Protein AF-A0A955KN12-F1 (afdb_monomer_lite)

Secondary structure (DSSP, 8-state):
--------------PPP---------PPPP--HHHHHHHHHHHHHHHHHHHHHHHHHHHHHHHHHHHHHHHHHHHHHHHHHHHHHHHHHHHHTHHHHHHHHHHHHHHHHHHHHHHHHHHHHHHHHHHHHHHHHHHHTT-GGGHHHHHHHHHHHHHHHHHHHHHHHHHHHHHHHHHHHHHHHHHHHHHHHHHHHHHHHHHHHHHHHHHHHHHHHHHHHHHHHHHHHHHHHHHHHHHHHHHHHHHHHHHHHHHHHHHHHHHHHHHHHHHHHHHHHTS------HHHHHHHHHHHHTTT-HHHHHHHHHHHHHHHHHTTT--SSHHHHHHHHHHHHHHHT---S-HHHHHHHHHHHH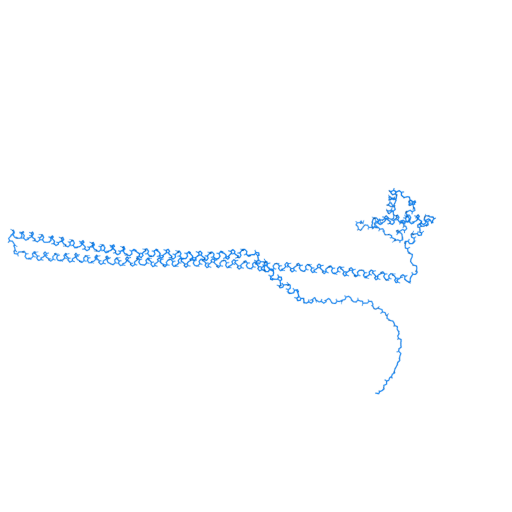HTTSS-----TT--

Sequence (368 aa):
MAQLQGMGGGGGGSRPNPYVDPQIPVLPPAFDPNAFLAQVLSEQEAQAQAQQAYKPQLDYLSQLEASTRTNAADSQRNIGTLYDKVAQEIAGQQGGIQKNFDTAIGGVNSAYQDALSQMMSRYGQSQNEMNEQLSRLGIMAAQPNTQSKSNQQRDFLAGVVNANQQAHTNALTQQKAGALEFNTKQGNITRQTGANAQTAVGKQLMDFLTQLGGKRADIMSTISKTASDFRNESARRASDDAKFAWQQATDARDFEYRMGKDAADYELAAQRAVGSTDKSDPLGTVSNRAIEIYGGNRQAAQNAIEAVQSTMNLNGGKYTSAQKLHEAVIARLSRGGKKVGDAAQLRQIADAMFQNKIYSEYRDPLAY

Structure (mmCIF, N/CA/C/O backbone):
data_AF-A0A955KN12-F1
#
_entry.id   AF-A0A955KN12-F1
#
loop_
_atom_site.group_PDB
_atom_site.id
_atom_site.type_symbol
_atom_site.label_atom_id
_atom_site.label_alt_id
_atom_site.label_comp_id
_atom_site.label_asym_id
_atom_site.label_entity_id
_atom_site.label_seq_id
_atom_site.pdbx_PDB_ins_code
_atom_site.Cartn_x
_atom_site.Cartn_y
_atom_site.Cartn_z
_atom_site.occupancy
_atom_site.B_iso_or_equiv
_atom_site.auth_seq_id
_atom_site.auth_comp_id
_atom_site.auth_asym_id
_atom_site.auth_atom_id
_atom_site.pdbx_PDB_model_num
ATOM 1 N N . MET A 1 1 ? 60.680 -56.368 -85.805 1.00 36.62 1 MET A N 1
ATOM 2 C CA . MET A 1 1 ? 61.385 -56.490 -87.096 1.00 36.62 1 MET A CA 1
ATOM 3 C C . MET A 1 1 ? 60.643 -55.664 -88.130 1.00 36.62 1 MET A C 1
ATOM 5 O O . MET A 1 1 ? 59.423 -55.680 -88.122 1.00 36.62 1 MET A O 1
ATOM 9 N N . ALA A 1 2 ? 61.427 -54.917 -88.906 1.00 38.91 2 ALA A N 1
ATOM 10 C CA . ALA A 1 2 ? 61.138 -54.053 -90.052 1.00 38.91 2 ALA A CA 1
ATOM 11 C C . ALA A 1 2 ? 59.762 -54.161 -90.746 1.00 38.91 2 ALA A C 1
ATOM 13 O O . ALA A 1 2 ? 59.373 -55.243 -91.167 1.00 38.91 2 ALA A O 1
ATOM 14 N N . GLN A 1 3 ? 59.152 -53.014 -91.068 1.00 38.69 3 GLN A N 1
ATOM 15 C CA . GLN A 1 3 ? 59.384 -52.394 -92.380 1.00 38.69 3 GLN A CA 1
ATOM 16 C C . GLN A 1 3 ? 59.048 -50.895 -92.391 1.00 38.69 3 GLN A C 1
ATOM 18 O O . GLN A 1 3 ? 58.061 -50.436 -91.826 1.00 38.69 3 GLN A O 1
ATOM 23 N N . LEU A 1 4 ? 59.979 -50.168 -93.005 1.00 39.12 4 LEU A N 1
ATOM 24 C CA . LEU A 1 4 ? 60.004 -48.748 -93.335 1.00 39.12 4 LEU A CA 1
ATOM 25 C C . LEU A 1 4 ? 59.383 -48.518 -94.729 1.00 39.12 4 LEU A C 1
ATOM 27 O O . LEU A 1 4 ? 59.181 -49.479 -95.463 1.00 39.12 4 LEU A O 1
ATOM 31 N N . GLN A 1 5 ? 59.316 -47.228 -95.102 1.00 36.94 5 GLN A N 1
ATOM 32 C CA . GLN A 1 5 ? 59.231 -46.635 -96.457 1.00 36.94 5 GLN A CA 1
ATOM 33 C C . GLN A 1 5 ? 57.814 -46.433 -97.030 1.00 36.94 5 GLN A C 1
ATOM 35 O O . GLN A 1 5 ? 57.040 -47.367 -97.122 1.00 36.94 5 GLN A O 1
ATOM 40 N N . GLY A 1 6 ? 57.410 -45.244 -97.491 1.00 34.28 6 GLY A N 1
ATOM 41 C CA . GLY A 1 6 ? 58.080 -43.947 -97.574 1.00 34.28 6 GLY A CA 1
ATOM 42 C C . GLY A 1 6 ? 57.354 -42.988 -98.539 1.00 34.28 6 GLY A C 1
ATOM 43 O O . GLY A 1 6 ? 56.608 -43.426 -99.403 1.00 34.28 6 GLY A O 1
ATOM 44 N N . MET A 1 7 ? 57.703 -41.702 -98.405 1.00 31.42 7 MET A N 1
ATOM 45 C CA . MET A 1 7 ? 57.780 -40.645 -99.437 1.00 31.42 7 MET A CA 1
ATOM 46 C C . MET A 1 7 ? 56.526 -39.873 -99.905 1.00 31.42 7 MET A C 1
ATOM 48 O O . MET A 1 7 ? 55.545 -40.432 -100.376 1.00 31.42 7 MET A O 1
ATOM 52 N N . GLY A 1 8 ? 56.707 -38.539 -99.918 1.00 31.69 8 GLY A N 1
ATOM 53 C CA . GLY A 1 8 ? 56.013 -37.541 -100.750 1.00 31.69 8 GLY A CA 1
ATOM 54 C C . GLY A 1 8 ? 54.956 -36.733 -99.986 1.00 31.69 8 GLY A C 1
ATOM 55 O O . GLY A 1 8 ? 54.038 -37.317 -99.441 1.00 31.69 8 GLY A O 1
ATOM 56 N N . GLY A 1 9 ? 54.977 -35.405 -99.863 1.00 31.33 9 GLY A N 1
ATOM 57 C CA . GLY A 1 9 ? 55.713 -34.352 -100.561 1.00 31.33 9 GLY A CA 1
ATOM 58 C C . GLY A 1 9 ? 54.746 -33.192 -100.857 1.00 31.33 9 GLY A C 1
ATOM 59 O O . GLY A 1 9 ? 53.703 -33.433 -101.449 1.00 31.33 9 GLY A O 1
ATOM 60 N N . GLY A 1 10 ? 55.110 -31.959 -100.473 1.00 30.03 10 GLY A N 1
ATOM 61 C CA . GLY A 1 10 ? 54.435 -30.698 -100.851 1.00 30.03 10 GLY A CA 1
ATOM 62 C C . GLY A 1 10 ? 53.124 -30.422 -100.096 1.00 30.03 10 GLY A C 1
ATOM 63 O O . GLY A 1 10 ? 52.284 -31.292 -99.962 1.00 30.03 10 GLY A O 1
ATOM 64 N N . GLY A 1 11 ? 52.851 -29.253 -99.525 1.00 31.39 11 GLY A N 1
ATOM 65 C CA . GLY A 1 11 ? 53.318 -27.912 -99.846 1.00 31.39 11 GLY A CA 1
ATOM 66 C C . GLY A 1 11 ? 52.092 -27.048 -100.151 1.00 31.39 11 GLY A C 1
ATOM 67 O O . GLY A 1 11 ? 51.382 -27.320 -101.111 1.00 31.39 11 GLY A O 1
ATOM 68 N N . GLY A 1 12 ? 51.871 -25.998 -99.357 1.00 30.89 12 GLY A N 1
ATOM 69 C CA . GLY A 1 12 ? 51.067 -24.849 -99.775 1.00 30.89 12 GLY A CA 1
ATOM 70 C C . GLY A 1 12 ? 49.813 -24.556 -98.952 1.00 30.89 12 GLY A C 1
ATOM 71 O O . GLY A 1 12 ? 48.854 -25.318 -98.952 1.00 30.89 12 GLY A O 1
ATOM 72 N N . GLY A 1 13 ? 49.791 -23.354 -98.368 1.00 34.88 13 GLY A N 1
ATOM 73 C CA . GLY A 1 13 ? 48.558 -22.571 -98.289 1.00 34.88 13 GLY A CA 1
ATOM 74 C C . GLY A 1 13 ? 47.951 -22.363 -96.907 1.00 34.88 13 GLY A C 1
ATOM 75 O O . GLY A 1 13 ? 46.773 -22.649 -96.717 1.00 34.88 13 GLY A O 1
ATOM 76 N N . SER A 1 14 ? 48.699 -21.774 -95.972 1.00 37.41 14 SER A N 1
ATOM 77 C CA . SER A 1 14 ? 48.114 -21.108 -94.802 1.00 37.41 14 SER A CA 1
ATOM 78 C C . SER A 1 14 ? 47.238 -19.935 -95.258 1.00 37.41 14 SER A C 1
ATOM 80 O O . SER A 1 14 ? 47.730 -18.839 -95.520 1.00 37.41 14 SER A O 1
ATOM 82 N N . ARG A 1 15 ? 45.929 -20.163 -95.372 1.00 39.28 15 ARG A N 1
ATOM 83 C CA . ARG A 1 15 ? 44.919 -19.099 -95.368 1.00 39.28 15 ARG A CA 1
ATOM 84 C C . ARG A 1 15 ? 44.562 -18.793 -93.908 1.00 39.28 15 ARG A C 1
ATOM 86 O O . ARG A 1 15 ? 44.162 -19.724 -93.210 1.00 39.28 15 ARG A O 1
ATOM 93 N N . PRO A 1 16 ? 44.664 -17.543 -93.423 1.00 41.34 16 PRO A N 1
ATOM 94 C CA . PRO A 1 16 ? 44.084 -17.174 -92.138 1.00 41.34 16 PRO A CA 1
ATOM 95 C C . PRO A 1 16 ? 42.558 -17.249 -92.240 1.00 41.34 16 PRO A C 1
ATOM 97 O O . PRO A 1 16 ? 41.950 -16.655 -93.130 1.00 41.34 16 PRO A O 1
ATOM 100 N N . ASN A 1 17 ? 41.955 -18.023 -91.348 1.00 39.56 17 ASN A N 1
ATOM 101 C CA . ASN A 1 17 ? 40.513 -18.192 -91.225 1.00 39.56 17 ASN A CA 1
ATOM 102 C C . ASN A 1 17 ? 39.900 -16.913 -90.601 1.00 39.56 17 ASN A C 1
ATOM 104 O O . ASN A 1 17 ? 40.355 -16.523 -89.526 1.00 39.56 17 ASN A O 1
ATOM 108 N N . PRO A 1 18 ? 38.897 -16.243 -91.204 1.00 43.47 18 PRO A N 1
ATOM 109 C CA . PRO A 1 18 ? 38.330 -14.996 -90.683 1.00 43.47 18 PRO A CA 1
ATOM 110 C C . PRO A 1 18 ? 37.148 -15.244 -89.729 1.00 43.47 18 PRO A C 1
ATOM 112 O O . PRO A 1 18 ? 36.089 -14.640 -89.871 1.00 43.47 18 PRO A O 1
ATOM 115 N N . TYR A 1 19 ? 37.325 -16.130 -88.752 1.00 40.28 19 TYR A N 1
ATOM 116 C CA . TYR A 1 19 ? 36.359 -16.324 -87.670 1.00 40.28 19 TYR A CA 1
ATOM 117 C C . TYR A 1 19 ? 37.096 -16.269 -86.336 1.00 40.28 19 TYR A C 1
ATOM 119 O O . TYR A 1 19 ? 37.546 -17.284 -85.811 1.00 40.28 19 TYR A O 1
ATOM 127 N N . VAL A 1 20 ? 37.248 -15.052 -85.812 1.00 39.38 20 VAL A N 1
ATOM 128 C CA . VAL A 1 20 ? 37.482 -14.848 -84.383 1.00 39.38 20 VAL A CA 1
ATOM 129 C C . VAL A 1 20 ? 36.102 -14.787 -83.743 1.00 39.38 20 VAL A C 1
ATOM 131 O O . VAL A 1 20 ? 35.328 -13.864 -83.983 1.00 39.38 20 VAL A O 1
ATOM 134 N N . ASP A 1 21 ? 35.794 -15.840 -83.005 1.00 37.81 21 ASP A N 1
ATOM 135 C CA . ASP A 1 21 ? 34.593 -16.042 -82.208 1.00 37.81 21 ASP A CA 1
ATOM 136 C C . ASP A 1 21 ? 34.606 -15.098 -80.984 1.00 37.81 21 ASP A C 1
ATOM 138 O O . ASP A 1 21 ? 35.549 -15.169 -80.190 1.00 37.81 21 ASP A O 1
ATOM 142 N N . PRO A 1 22 ? 33.633 -14.186 -80.788 1.00 44.38 22 PRO A N 1
ATOM 143 C CA . PRO A 1 22 ? 33.549 -13.372 -79.584 1.00 44.38 22 PRO A CA 1
ATOM 144 C C . PRO A 1 22 ? 32.580 -14.012 -78.583 1.00 44.38 22 PRO A C 1
ATOM 146 O O . PRO A 1 22 ? 31.530 -13.455 -78.272 1.00 44.38 22 PRO A O 1
ATOM 149 N N . GLN A 1 23 ? 32.934 -15.176 -78.046 1.00 42.38 23 GLN A N 1
ATOM 150 C CA . GLN A 1 23 ? 32.320 -15.701 -76.825 1.00 42.38 23 GLN A CA 1
ATOM 151 C C . GLN A 1 23 ? 33.406 -16.233 -75.896 1.00 42.38 23 GLN A C 1
ATOM 153 O O . GLN A 1 23 ? 33.601 -17.433 -75.748 1.00 42.38 23 GLN A O 1
ATOM 158 N N . ILE A 1 24 ? 34.117 -15.318 -75.232 1.00 41.91 24 ILE A N 1
ATOM 159 C CA . ILE A 1 24 ? 34.777 -15.656 -73.969 1.00 41.91 24 ILE A CA 1
ATOM 160 C C . ILE A 1 24 ? 33.644 -15.833 -72.946 1.00 41.91 24 ILE A C 1
ATOM 162 O O . ILE A 1 24 ? 32.928 -14.861 -72.684 1.00 41.91 24 ILE A O 1
ATOM 166 N N . PRO A 1 25 ? 33.437 -17.029 -72.363 1.00 39.72 25 PRO A N 1
ATOM 167 C CA . PRO A 1 25 ? 32.502 -17.187 -71.263 1.00 39.72 25 PRO A CA 1
ATOM 168 C C . PRO A 1 25 ? 33.010 -16.346 -70.092 1.00 39.72 25 PRO A C 1
ATOM 170 O O . PRO A 1 25 ? 34.107 -16.572 -69.580 1.00 39.72 25 PRO A O 1
ATOM 173 N N . VAL A 1 26 ? 32.227 -15.351 -69.684 1.00 47.69 26 VAL A N 1
ATOM 174 C CA . VAL A 1 26 ? 32.493 -14.583 -68.467 1.00 47.69 26 VAL A CA 1
ATOM 175 C C . VAL A 1 26 ? 32.328 -15.553 -67.296 1.00 47.69 26 VAL A C 1
ATOM 177 O O . VAL A 1 26 ? 31.212 -15.971 -66.989 1.00 47.69 26 VAL A O 1
ATOM 180 N N . LEU A 1 27 ? 33.434 -15.980 -66.683 1.00 41.22 27 LEU A N 1
ATOM 181 C CA . LEU A 1 27 ? 33.399 -16.755 -65.440 1.00 41.22 27 LEU A CA 1
ATOM 182 C C . LEU A 1 27 ? 32.623 -15.951 -64.378 1.00 41.22 27 LEU A C 1
ATOM 184 O O . LEU A 1 27 ? 32.892 -14.755 -64.228 1.00 41.22 27 LEU A O 1
ATOM 188 N N . PRO A 1 28 ? 31.674 -16.560 -63.639 1.00 43.59 28 PRO A N 1
ATOM 189 C CA . PRO A 1 28 ? 31.023 -15.878 -62.527 1.00 43.59 28 PRO A CA 1
ATOM 190 C C . PRO A 1 28 ? 32.082 -15.475 -61.488 1.00 43.59 28 PRO A C 1
ATOM 192 O O . PRO A 1 28 ? 33.046 -16.222 -61.292 1.00 43.59 28 PRO A O 1
ATOM 195 N N . PRO A 1 29 ? 31.941 -14.306 -60.836 1.00 48.75 29 PRO A N 1
ATOM 196 C CA . PRO A 1 29 ? 32.932 -13.832 -59.880 1.00 48.75 29 PRO A CA 1
ATOM 197 C C . PRO A 1 29 ? 33.120 -14.871 -58.770 1.00 48.75 29 PRO A C 1
ATOM 199 O O . PRO A 1 29 ? 32.151 -15.340 -58.168 1.00 48.75 29 PRO A O 1
ATOM 202 N N . ALA A 1 30 ? 34.375 -15.260 -58.540 1.00 48.34 30 ALA A N 1
ATOM 203 C CA . ALA A 1 30 ? 34.752 -16.148 -57.451 1.00 48.34 30 ALA A CA 1
ATOM 204 C C . ALA A 1 30 ? 34.285 -15.550 -56.114 1.00 48.34 30 ALA A C 1
ATOM 206 O O . ALA A 1 30 ? 34.359 -14.340 -55.912 1.00 48.34 30 ALA A O 1
ATOM 207 N N . PHE A 1 31 ? 33.794 -16.403 -55.214 1.00 45.25 31 PHE A N 1
ATOM 208 C CA . PHE A 1 31 ? 33.407 -16.022 -53.858 1.00 45.25 31 PHE A CA 1
ATOM 209 C C . PHE A 1 31 ? 34.607 -15.360 -53.166 1.00 45.25 31 PHE A C 1
ATOM 211 O O . PHE A 1 31 ? 35.579 -16.051 -52.871 1.00 45.25 31 PHE A O 1
ATOM 218 N N . ASP A 1 32 ? 34.563 -14.040 -52.961 1.00 51.06 32 ASP A N 1
ATOM 219 C CA . ASP A 1 32 ? 35.634 -13.284 -52.307 1.00 51.06 32 ASP A CA 1
ATOM 220 C C . ASP A 1 32 ? 35.446 -13.344 -50.778 1.00 51.06 32 ASP A C 1
ATOM 222 O O . ASP A 1 32 ? 34.527 -12.714 -50.241 1.00 51.06 32 ASP A O 1
ATOM 226 N N . PRO A 1 33 ? 36.290 -14.087 -50.038 1.00 45.59 33 PRO A N 1
ATOM 227 C CA . PRO A 1 33 ? 36.190 -14.196 -48.585 1.00 45.59 33 PRO A CA 1
ATOM 228 C C . PRO A 1 33 ? 36.389 -12.850 -47.876 1.00 45.59 33 PRO A C 1
ATOM 230 O O . PRO A 1 33 ? 35.865 -12.657 -46.776 1.00 45.59 33 PRO A O 1
ATOM 233 N N . ASN A 1 34 ? 37.100 -11.903 -48.500 1.00 51.78 34 ASN A N 1
ATOM 234 C CA . ASN A 1 34 ? 37.302 -10.567 -47.943 1.00 51.78 34 ASN A CA 1
ATOM 235 C C . ASN A 1 34 ? 36.028 -9.720 -48.024 1.00 51.78 34 ASN A C 1
ATOM 237 O O . ASN A 1 34 ? 35.775 -8.931 -47.115 1.00 51.78 34 ASN A O 1
ATOM 241 N N . ALA A 1 35 ? 35.183 -9.925 -49.039 1.00 56.31 35 ALA A N 1
ATOM 242 C CA . ALA A 1 35 ? 33.880 -9.267 -49.131 1.00 56.31 35 ALA A CA 1
ATOM 243 C C . ALA A 1 35 ? 32.921 -9.747 -48.025 1.00 56.31 35 ALA A C 1
ATOM 245 O O . ALA A 1 35 ? 32.199 -8.942 -47.439 1.00 56.31 35 ALA A O 1
ATOM 246 N N . PHE A 1 36 ? 32.965 -11.037 -47.673 1.00 50.78 36 PHE A N 1
ATOM 247 C CA . PHE A 1 36 ? 32.180 -11.594 -46.565 1.00 50.78 36 PHE A CA 1
ATOM 248 C C . PHE A 1 36 ? 32.669 -11.100 -45.191 1.00 50.78 36 PHE A C 1
ATOM 250 O O . PHE A 1 36 ? 31.865 -10.693 -44.355 1.00 50.78 36 PHE A O 1
ATOM 257 N N . LEU A 1 37 ? 33.987 -11.071 -44.960 1.00 52.78 37 LEU A N 1
ATOM 258 C CA . LEU A 1 37 ? 34.577 -10.514 -43.734 1.00 52.78 37 LEU A CA 1
ATOM 259 C C . LEU A 1 37 ? 34.286 -9.012 -43.578 1.00 52.78 37 LEU A C 1
ATOM 261 O O . LEU A 1 37 ? 33.927 -8.578 -42.484 1.00 52.78 37 LEU A O 1
ATOM 265 N N . ALA A 1 38 ? 34.356 -8.235 -44.664 1.00 58.94 38 ALA A N 1
ATOM 266 C CA . ALA A 1 38 ? 33.963 -6.825 -44.675 1.00 58.94 38 ALA A CA 1
ATOM 267 C C . ALA A 1 38 ? 32.462 -6.638 -44.379 1.00 58.94 38 ALA A C 1
ATOM 269 O O . ALA A 1 38 ? 32.082 -5.726 -43.646 1.00 58.94 38 ALA A O 1
ATOM 270 N N . GLN A 1 39 ? 31.607 -7.537 -44.877 1.00 57.12 39 GLN A N 1
ATOM 271 C CA . GLN A 1 39 ? 30.171 -7.523 -44.603 1.00 57.12 39 GLN A CA 1
ATOM 272 C C . GLN A 1 39 ? 29.860 -7.792 -43.120 1.00 57.12 39 GLN A C 1
ATOM 274 O O . GLN A 1 39 ? 29.052 -7.072 -42.533 1.00 57.12 39 GLN A O 1
ATOM 279 N N . VAL A 1 40 ? 30.531 -8.759 -42.486 1.00 59.66 40 VAL A N 1
ATOM 280 C CA . VAL A 1 40 ? 30.350 -9.073 -41.053 1.00 59.66 40 VAL A CA 1
ATOM 281 C C . VAL A 1 40 ? 30.904 -7.964 -40.143 1.00 59.66 40 VAL A C 1
ATOM 283 O O . VAL A 1 40 ? 30.270 -7.611 -39.148 1.00 59.66 40 VAL A O 1
ATOM 286 N N . LEU A 1 41 ? 32.044 -7.358 -40.492 1.00 59.94 41 LEU A N 1
ATOM 287 C CA . LEU A 1 41 ? 32.585 -6.196 -39.769 1.00 59.94 41 LEU A CA 1
ATOM 288 C C . LEU A 1 41 ? 31.642 -4.982 -39.865 1.00 59.94 41 LEU A C 1
ATOM 290 O O . LEU A 1 41 ? 31.349 -4.351 -38.849 1.00 59.94 41 LEU A O 1
ATOM 294 N N . SER A 1 42 ? 31.061 -4.733 -41.046 1.00 66.50 42 SER A N 1
ATOM 295 C CA . SER A 1 42 ? 30.070 -3.661 -41.241 1.00 66.50 42 SER A CA 1
ATOM 296 C C . SER A 1 42 ? 28.773 -3.880 -40.449 1.00 66.50 42 SER A C 1
ATOM 298 O O . SER A 1 42 ? 28.091 -2.925 -40.080 1.00 66.50 42 SER A O 1
ATOM 300 N N . GLU A 1 43 ? 28.431 -5.136 -40.148 1.00 65.62 43 GLU A N 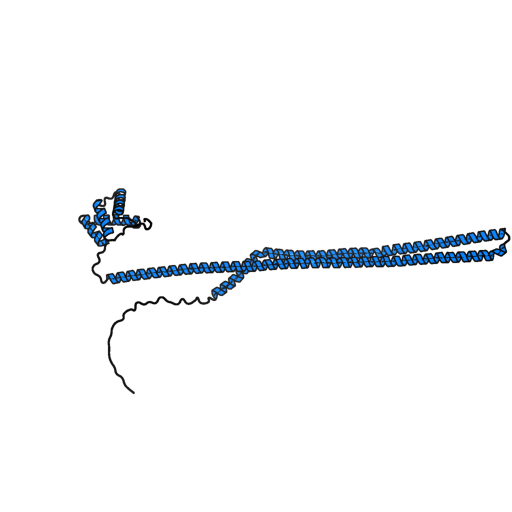1
ATOM 301 C CA . GLU A 1 43 ? 27.249 -5.510 -39.372 1.00 65.62 43 GLU A CA 1
ATOM 302 C C . GLU A 1 43 ? 27.414 -5.173 -37.883 1.00 65.62 43 GLU A C 1
ATOM 304 O O . GLU A 1 43 ? 26.496 -4.600 -37.291 1.00 65.62 43 GLU A O 1
ATOM 309 N N . GLN A 1 44 ? 28.591 -5.422 -37.302 1.00 72.00 44 GLN A N 1
ATOM 310 C CA . GLN A 1 44 ? 28.905 -4.981 -35.938 1.00 72.00 44 GLN A CA 1
ATOM 311 C C . GLN A 1 44 ? 28.977 -3.455 -35.822 1.00 72.00 44 GLN A C 1
ATOM 313 O O . GLN A 1 44 ? 28.447 -2.887 -34.865 1.00 72.00 44 GLN A O 1
ATOM 318 N N . GLU A 1 45 ? 29.583 -2.779 -36.796 1.00 75.38 45 GLU A N 1
ATOM 319 C CA . GLU A 1 45 ? 29.703 -1.318 -36.796 1.00 75.38 45 GLU A CA 1
ATOM 320 C C . GLU A 1 45 ? 28.344 -0.623 -36.953 1.00 75.38 45 GLU A C 1
ATOM 322 O O . GLU A 1 45 ? 28.039 0.307 -36.203 1.00 75.38 45 GLU A O 1
ATOM 327 N N . ALA A 1 46 ? 27.485 -1.109 -37.856 1.00 74.31 46 ALA A N 1
ATOM 328 C CA . ALA A 1 46 ? 26.130 -0.586 -38.036 1.00 74.31 46 ALA A CA 1
ATOM 329 C C . ALA A 1 46 ? 25.275 -0.770 -36.775 1.00 74.31 46 ALA A C 1
ATOM 331 O O . ALA A 1 46 ? 24.515 0.123 -36.389 1.00 74.31 46 ALA A O 1
ATOM 332 N N . GLN A 1 47 ? 25.419 -1.910 -36.095 1.00 78.25 47 GLN A N 1
ATOM 333 C CA . GLN A 1 47 ? 24.711 -2.170 -34.847 1.00 78.25 47 GLN A CA 1
ATOM 334 C C . GLN A 1 47 ? 25.234 -1.289 -33.703 1.00 78.25 47 GLN A C 1
ATOM 336 O O . GLN A 1 47 ? 24.433 -0.765 -32.928 1.00 78.25 47 GLN A O 1
ATOM 341 N N . ALA A 1 48 ? 26.547 -1.056 -33.625 1.00 81.69 48 ALA A N 1
ATOM 342 C CA . ALA A 1 48 ? 27.155 -0.166 -32.639 1.00 81.69 48 ALA A CA 1
ATOM 343 C C . ALA A 1 48 ? 26.754 1.307 -32.847 1.00 81.69 48 ALA A C 1
ATOM 345 O O . ALA A 1 48 ? 26.408 1.990 -31.880 1.00 81.69 48 ALA A O 1
ATOM 346 N N . GLN A 1 49 ? 26.733 1.790 -34.093 1.00 78.50 49 GLN A N 1
ATOM 347 C CA . GLN A 1 49 ? 26.281 3.148 -34.421 1.00 78.50 49 GLN A CA 1
ATOM 348 C C . GLN A 1 49 ? 24.793 3.338 -34.115 1.00 78.50 49 GLN A C 1
ATOM 350 O O . GLN A 1 49 ? 24.411 4.327 -33.483 1.00 78.50 49 GLN A O 1
ATOM 355 N N . ALA A 1 50 ? 23.954 2.365 -34.488 1.00 79.38 50 ALA A N 1
ATOM 356 C CA . ALA A 1 50 ? 22.542 2.384 -34.133 1.00 79.38 50 ALA A CA 1
ATOM 357 C C . ALA A 1 50 ? 22.361 2.379 -32.606 1.00 79.38 50 ALA A C 1
ATOM 359 O O . ALA A 1 50 ? 21.614 3.194 -32.080 1.00 79.38 50 ALA A O 1
ATOM 360 N N . GLN A 1 51 ? 23.089 1.550 -31.855 1.00 83.00 51 GLN A N 1
ATOM 361 C CA . GLN A 1 51 ? 23.011 1.560 -30.389 1.00 83.00 51 GLN A CA 1
ATOM 362 C C . GLN A 1 51 ? 23.432 2.900 -29.775 1.00 83.00 51 GLN A C 1
ATOM 364 O O . GLN A 1 51 ? 22.763 3.376 -28.857 1.00 83.00 51 GLN A O 1
ATOM 369 N N . GLN A 1 52 ? 24.497 3.539 -30.271 1.00 86.31 52 GLN A N 1
ATOM 370 C CA . GLN A 1 52 ? 24.930 4.849 -29.773 1.00 86.31 52 GLN A CA 1
ATOM 371 C C . GLN A 1 52 ? 23.855 5.927 -29.947 1.00 86.31 52 GLN A C 1
ATOM 373 O O . GLN A 1 52 ? 23.661 6.732 -29.035 1.00 86.31 52 GLN A O 1
ATOM 378 N N . ALA A 1 53 ? 23.110 5.911 -31.055 1.00 78.94 53 ALA A N 1
ATOM 379 C CA . ALA A 1 53 ? 22.041 6.880 -31.305 1.00 78.94 53 ALA A CA 1
ATOM 380 C C . ALA A 1 53 ? 20.886 6.780 -30.288 1.00 78.94 53 ALA A C 1
ATOM 382 O O . ALA A 1 53 ? 20.298 7.794 -29.910 1.00 78.94 53 ALA A O 1
ATOM 383 N N . TYR A 1 54 ? 20.588 5.572 -29.800 1.00 87.75 54 TYR A N 1
ATOM 384 C CA . TYR A 1 54 ? 19.502 5.317 -28.842 1.00 87.75 54 TYR A CA 1
ATOM 385 C C . TYR A 1 54 ? 19.995 5.179 -27.391 1.00 87.75 54 TYR A C 1
ATOM 387 O O . TYR A 1 54 ? 19.186 5.069 -26.464 1.00 87.75 54 TYR A O 1
ATOM 395 N N . LYS A 1 55 ? 21.314 5.241 -27.157 1.00 85.69 55 LYS A N 1
ATOM 396 C CA . LYS A 1 55 ? 21.926 5.127 -25.827 1.00 85.69 55 LYS A CA 1
ATOM 397 C C . LYS A 1 55 ? 21.340 6.103 -24.794 1.00 85.69 55 LYS A C 1
ATOM 399 O O . LYS A 1 55 ? 20.989 5.627 -23.716 1.00 85.69 55 LYS A O 1
ATOM 404 N N . PRO A 1 56 ? 21.131 7.406 -25.081 1.00 87.00 56 PRO A N 1
ATOM 405 C CA . PRO A 1 56 ? 20.537 8.325 -24.105 1.00 87.00 56 PRO A CA 1
ATOM 406 C C . PRO A 1 56 ? 19.138 7.899 -23.639 1.00 87.00 56 PRO A C 1
ATOM 408 O O . PRO A 1 56 ? 18.786 8.068 -22.474 1.00 87.00 56 PRO A O 1
ATOM 411 N N . GLN A 1 57 ? 18.341 7.309 -24.533 1.00 79.94 57 GLN A N 1
ATOM 412 C CA . GLN A 1 57 ? 16.985 6.850 -24.225 1.00 79.94 57 GLN A CA 1
ATOM 413 C C . GLN A 1 57 ? 17.022 5.578 -23.368 1.00 79.94 57 GLN A C 1
ATOM 415 O O . GLN A 1 57 ? 16.276 5.465 -22.397 1.00 79.94 57 GLN A O 1
ATOM 420 N N . LEU A 1 58 ? 17.929 4.643 -23.674 1.00 84.31 58 LEU A N 1
ATOM 421 C CA . LEU A 1 58 ? 18.152 3.443 -22.861 1.00 84.31 58 LEU A CA 1
ATOM 422 C C . LEU A 1 58 ? 18.706 3.782 -21.466 1.00 84.31 58 LEU A C 1
ATOM 424 O O . LEU A 1 58 ? 18.265 3.202 -20.468 1.00 84.31 58 LEU A O 1
ATOM 428 N N . ASP A 1 59 ? 19.626 4.744 -21.378 1.00 85.00 59 ASP A N 1
ATOM 429 C CA . ASP A 1 59 ? 20.186 5.226 -20.113 1.00 85.00 59 ASP A CA 1
ATOM 430 C C . ASP A 1 59 ? 19.096 5.916 -19.270 1.00 85.00 59 ASP A C 1
ATOM 432 O O . ASP A 1 59 ? 18.953 5.606 -18.085 1.00 85.00 59 ASP A O 1
ATOM 436 N N . TYR A 1 60 ? 18.246 6.752 -19.881 1.00 81.50 60 TYR A N 1
ATOM 437 C CA . TYR A 1 60 ? 17.084 7.351 -19.211 1.00 81.50 60 TYR A CA 1
ATOM 438 C C . TYR A 1 60 ? 16.118 6.291 -18.661 1.00 81.50 60 TYR A C 1
ATOM 440 O O . TYR A 1 60 ? 15.729 6.356 -17.495 1.00 81.50 60 TYR A O 1
ATOM 448 N N . LEU A 1 61 ? 15.769 5.271 -19.456 1.00 83.44 61 LEU A N 1
ATOM 449 C CA . LEU A 1 61 ? 14.903 4.180 -18.992 1.00 83.44 61 LEU A CA 1
ATOM 450 C C . LEU A 1 61 ? 15.547 3.384 -17.846 1.00 83.44 61 LEU A C 1
ATOM 452 O O . LEU A 1 61 ? 14.839 2.958 -16.938 1.00 83.44 61 LEU A O 1
ATOM 456 N N . SER A 1 62 ? 16.874 3.203 -17.859 1.00 87.12 62 SER A N 1
ATOM 457 C CA . SER A 1 62 ? 17.626 2.580 -16.753 1.00 87.12 62 SER A CA 1
ATOM 458 C C . SER A 1 62 ? 17.532 3.392 -15.461 1.00 87.12 62 SER A C 1
ATOM 460 O O . SER A 1 62 ? 17.280 2.837 -14.393 1.00 87.12 62 SER A O 1
ATOM 462 N N . GLN A 1 63 ? 17.718 4.711 -15.551 1.00 82.06 63 GLN A N 1
ATOM 463 C CA . GLN A 1 63 ? 17.622 5.610 -14.399 1.00 82.06 63 GLN A CA 1
ATOM 464 C C . GLN A 1 63 ? 16.197 5.658 -13.844 1.00 82.06 63 GLN A C 1
ATOM 466 O O . GLN A 1 63 ? 16.006 5.609 -12.628 1.00 82.06 63 GLN A O 1
ATOM 471 N N . LEU A 1 64 ? 15.195 5.701 -14.726 1.00 80.38 64 LEU A N 1
ATOM 472 C CA . LEU A 1 64 ? 13.788 5.698 -14.342 1.00 80.38 64 LEU A CA 1
ATOM 473 C C . LEU A 1 64 ? 13.400 4.391 -13.640 1.00 80.38 64 LEU A C 1
ATOM 475 O O . LEU A 1 64 ? 12.721 4.429 -12.613 1.00 80.38 64 LEU A O 1
ATOM 479 N N . GLU A 1 65 ? 13.867 3.248 -14.145 1.00 85.62 65 GLU A N 1
ATOM 480 C CA . GLU A 1 65 ? 13.701 1.948 -13.491 1.00 85.62 65 GLU A CA 1
ATOM 481 C C . GLU A 1 65 ? 14.321 1.944 -12.086 1.00 85.62 65 GLU A C 1
ATOM 483 O O . GLU A 1 65 ? 13.646 1.587 -11.118 1.00 85.62 65 GLU A O 1
ATOM 488 N N . ALA A 1 66 ? 15.579 2.379 -11.957 1.00 83.62 66 ALA A N 1
ATOM 489 C CA . ALA A 1 66 ? 16.280 2.412 -10.676 1.00 83.62 66 ALA A CA 1
ATOM 490 C C . ALA A 1 66 ? 15.579 3.329 -9.661 1.00 83.62 66 ALA A C 1
ATOM 492 O O . ALA A 1 66 ? 15.309 2.912 -8.535 1.00 83.62 66 ALA A O 1
ATOM 493 N N . SER A 1 67 ? 15.216 4.548 -10.072 1.00 78.31 67 SER A N 1
ATOM 494 C CA . SER A 1 67 ? 14.492 5.498 -9.222 1.00 78.31 67 SER A CA 1
ATOM 495 C C . SER A 1 67 ? 13.130 4.952 -8.795 1.00 78.31 67 SER A C 1
ATOM 497 O O . SER A 1 67 ? 12.776 5.038 -7.620 1.00 78.31 67 SER A O 1
ATOM 499 N N . THR A 1 68 ? 12.388 4.323 -9.709 1.00 77.12 68 THR A N 1
ATOM 500 C CA . THR A 1 68 ? 11.061 3.780 -9.391 1.00 77.12 68 THR A CA 1
ATOM 501 C C . THR A 1 68 ? 11.146 2.610 -8.414 1.00 77.12 68 THR A C 1
ATOM 503 O O . THR A 1 68 ? 10.340 2.540 -7.488 1.00 77.12 68 THR A O 1
ATOM 506 N N . ARG A 1 69 ? 12.148 1.727 -8.551 1.00 86.38 69 ARG A N 1
ATOM 507 C CA . ARG A 1 69 ? 12.398 0.647 -7.580 1.00 86.38 69 ARG A CA 1
ATOM 508 C C . ARG A 1 69 ? 12.693 1.199 -6.184 1.00 86.38 69 ARG A C 1
ATOM 510 O O . ARG A 1 69 ? 12.101 0.720 -5.219 1.00 86.38 69 ARG A O 1
ATOM 517 N N . THR A 1 70 ? 13.549 2.216 -6.077 1.00 86.12 70 THR A N 1
ATOM 518 C CA . THR A 1 70 ? 13.862 2.874 -4.796 1.00 86.12 70 THR A CA 1
ATOM 519 C C . THR A 1 70 ? 12.622 3.522 -4.183 1.00 86.12 70 THR A C 1
ATOM 521 O O . THR A 1 70 ? 12.271 3.223 -3.043 1.00 86.12 70 THR A O 1
ATOM 524 N N . ASN A 1 71 ? 11.893 4.329 -4.959 1.00 77.25 71 ASN A N 1
ATOM 525 C CA . ASN A 1 71 ? 10.690 5.019 -4.489 1.00 77.25 71 ASN A CA 1
ATOM 526 C C . ASN A 1 71 ? 9.600 4.038 -4.034 1.00 77.25 71 ASN A C 1
ATOM 528 O O . ASN A 1 71 ? 8.919 4.284 -3.037 1.00 77.25 71 ASN A O 1
ATOM 532 N N . ALA A 1 72 ? 9.427 2.921 -4.746 1.00 81.62 72 ALA A N 1
ATOM 533 C CA . ALA A 1 72 ? 8.478 1.880 -4.370 1.00 81.62 72 ALA A CA 1
ATOM 534 C C . ALA A 1 72 ? 8.891 1.175 -3.070 1.00 81.62 72 ALA A C 1
ATOM 536 O O . ALA A 1 72 ? 8.042 0.979 -2.201 1.00 81.62 72 ALA A O 1
ATOM 537 N N . ALA A 1 73 ? 10.177 0.851 -2.899 1.00 83.50 73 ALA A N 1
ATOM 538 C CA . ALA A 1 73 ? 10.690 0.253 -1.667 1.00 83.50 73 ALA A CA 1
ATOM 539 C C . ALA A 1 73 ? 10.498 1.182 -0.454 1.00 83.50 73 ALA A C 1
ATOM 541 O O . ALA A 1 73 ? 10.037 0.744 0.604 1.00 83.50 73 ALA A O 1
ATOM 542 N N . ASP A 1 74 ? 10.780 2.476 -0.613 1.00 82.69 74 ASP A N 1
ATOM 543 C CA . ASP A 1 74 ? 10.564 3.466 0.444 1.00 82.69 74 ASP A CA 1
ATOM 544 C C . ASP A 1 74 ? 9.075 3.663 0.741 1.00 82.69 74 ASP A C 1
ATOM 546 O O . ASP A 1 74 ? 8.673 3.688 1.905 1.00 82.69 74 ASP A O 1
ATOM 550 N N . SER A 1 75 ? 8.228 3.707 -0.291 1.00 81.44 75 SER A N 1
ATOM 551 C CA . SER A 1 75 ? 6.771 3.779 -0.129 1.00 81.44 75 SER A CA 1
ATOM 552 C C . SER A 1 75 ? 6.225 2.563 0.618 1.00 81.44 75 SER A C 1
ATOM 554 O O . SER A 1 75 ? 5.439 2.719 1.550 1.00 81.44 75 SER A O 1
ATOM 556 N N . GLN A 1 76 ? 6.680 1.353 0.279 1.00 88.00 76 GLN A N 1
ATOM 557 C CA . GLN A 1 76 ? 6.312 0.130 0.996 1.00 88.00 76 GLN A CA 1
ATOM 558 C C . GLN A 1 76 ? 6.732 0.187 2.467 1.00 88.00 76 GLN A C 1
ATOM 560 O O . GLN A 1 76 ? 5.930 -0.147 3.343 1.00 88.00 76 GLN A O 1
ATOM 565 N N . ARG A 1 77 ? 7.958 0.639 2.765 1.00 87.75 77 ARG A N 1
ATOM 566 C CA . ARG A 1 77 ? 8.437 0.791 4.148 1.00 87.75 77 ARG A CA 1
ATOM 567 C C . ARG A 1 77 ? 7.602 1.811 4.924 1.00 87.75 77 ARG A C 1
ATOM 569 O O . ARG A 1 77 ? 7.209 1.539 6.060 1.00 87.75 77 ARG A O 1
ATOM 576 N N . ASN A 1 78 ? 7.299 2.952 4.310 1.00 86.12 78 ASN A N 1
ATOM 577 C CA . ASN A 1 78 ? 6.519 4.024 4.923 1.00 86.12 78 ASN A CA 1
ATOM 578 C C . ASN A 1 78 ? 5.075 3.589 5.199 1.00 86.12 78 ASN A C 1
ATOM 580 O O . ASN A 1 78 ? 4.573 3.831 6.295 1.00 86.12 78 ASN A O 1
ATOM 584 N N . ILE A 1 79 ? 4.433 2.894 4.253 1.00 87.19 79 ILE A N 1
ATOM 585 C CA . ILE A 1 79 ? 3.089 2.326 4.433 1.00 87.19 79 ILE A CA 1
ATOM 586 C C . ILE A 1 79 ? 3.088 1.322 5.586 1.00 87.19 79 ILE A C 1
ATOM 588 O O . ILE A 1 79 ? 2.269 1.450 6.491 1.00 87.19 79 ILE A O 1
ATOM 592 N N . GLY A 1 80 ? 4.025 0.367 5.598 1.00 86.88 80 GLY A N 1
ATOM 593 C CA . GLY A 1 80 ? 4.129 -0.609 6.689 1.00 86.88 80 GLY A CA 1
ATOM 594 C C . GLY A 1 80 ? 4.277 0.071 8.048 1.00 86.88 80 GLY A C 1
ATOM 595 O O . GLY A 1 80 ? 3.496 -0.178 8.959 1.00 86.88 80 GLY A O 1
ATOM 596 N N . THR A 1 81 ? 5.196 1.034 8.139 1.00 92.25 81 THR A N 1
ATOM 597 C CA . THR A 1 81 ? 5.441 1.805 9.367 1.00 92.25 81 THR A CA 1
ATOM 598 C C . THR A 1 81 ? 4.204 2.580 9.830 1.00 92.25 81 THR A C 1
ATOM 600 O O . THR A 1 81 ? 3.930 2.640 11.027 1.00 92.25 81 THR A O 1
ATOM 603 N N . LEU A 1 82 ? 3.455 3.189 8.906 1.00 92.94 82 LEU A N 1
ATOM 604 C CA . LEU A 1 82 ? 2.236 3.933 9.227 1.00 92.94 82 LEU A CA 1
ATOM 605 C C . LEU A 1 82 ? 1.168 3.010 9.821 1.00 92.94 82 LEU A C 1
ATOM 607 O O . LEU A 1 82 ? 0.648 3.291 10.898 1.00 92.94 82 LEU A O 1
ATOM 611 N N . TYR A 1 83 ? 0.859 1.904 9.143 1.00 95.56 83 TYR A N 1
ATOM 612 C CA . TYR A 1 83 ? -0.170 0.971 9.604 1.00 95.56 83 TYR A CA 1
ATOM 613 C C . TYR A 1 83 ? 0.239 0.248 10.890 1.00 95.56 83 TYR A C 1
ATOM 615 O O . TYR A 1 83 ? -0.607 0.044 11.760 1.00 95.56 83 TYR A O 1
ATOM 623 N N . ASP A 1 84 ? 1.523 -0.063 11.070 1.00 93.38 84 ASP A N 1
ATOM 624 C CA . ASP A 1 84 ? 2.027 -0.604 12.332 1.00 93.38 84 ASP A CA 1
ATOM 625 C C . ASP A 1 84 ? 1.883 0.399 13.479 1.00 93.38 84 ASP A C 1
ATOM 627 O O . ASP A 1 84 ? 1.449 0.009 14.563 1.00 93.38 84 ASP A O 1
ATOM 631 N N . LYS A 1 85 ? 2.168 1.690 13.252 1.00 93.56 85 LYS A N 1
ATOM 632 C CA . LYS A 1 85 ? 1.938 2.744 14.254 1.00 93.56 85 LYS A CA 1
ATOM 633 C C . LYS A 1 85 ? 0.465 2.867 14.625 1.00 93.56 85 LYS A C 1
ATOM 635 O O . LYS A 1 85 ? 0.153 2.889 15.809 1.00 93.56 85 LYS A O 1
ATOM 640 N N . VAL A 1 86 ? -0.438 2.881 13.644 1.00 93.81 86 VAL A N 1
ATOM 641 C CA . VAL A 1 86 ? -1.886 2.926 13.914 1.00 93.81 86 VAL A CA 1
ATOM 642 C C . VAL A 1 86 ? -2.328 1.673 14.679 1.00 93.81 86 VAL A C 1
ATOM 644 O O . VAL A 1 86 ? -3.075 1.766 15.647 1.00 93.81 86 VAL A O 1
ATOM 647 N N . ALA A 1 87 ? -1.829 0.489 14.315 1.00 94.50 87 ALA A N 1
ATOM 648 C CA . ALA A 1 87 ? -2.133 -0.746 15.034 1.00 94.50 87 ALA A CA 1
ATOM 649 C C . ALA A 1 87 ? -1.591 -0.743 16.475 1.00 94.50 87 ALA A C 1
ATOM 651 O O . ALA A 1 87 ? -2.248 -1.261 17.378 1.00 94.50 87 ALA A O 1
ATOM 652 N N . GLN A 1 88 ? -0.408 -0.164 16.702 1.00 93.69 88 GLN A N 1
ATOM 653 C CA . GLN A 1 88 ? 0.163 0.034 18.036 1.00 93.69 88 GLN A CA 1
ATOM 654 C C . GLN A 1 88 ? -0.644 1.040 18.855 1.00 93.69 88 GLN A C 1
ATOM 656 O O . GLN A 1 88 ? -0.865 0.803 20.037 1.00 93.69 88 GLN A O 1
ATOM 661 N N . GLU A 1 89 ? -1.114 2.125 18.242 1.00 92.94 89 GLU A N 1
ATOM 662 C CA . GLU A 1 89 ? -1.954 3.123 18.902 1.00 92.94 89 GLU A CA 1
ATOM 663 C C . GLU A 1 89 ? -3.287 2.510 19.345 1.00 92.94 89 GLU A C 1
ATOM 665 O O . GLU A 1 89 ? -3.665 2.647 20.507 1.00 92.94 89 GLU A O 1
ATOM 670 N N . ILE A 1 90 ? -3.934 1.729 18.471 1.00 91.94 90 ILE A N 1
ATOM 671 C CA . ILE A 1 90 ? -5.123 0.934 18.810 1.00 91.94 90 ILE A CA 1
ATOM 672 C C . ILE A 1 90 ? -4.805 -0.012 19.976 1.00 91.94 90 ILE A C 1
ATOM 674 O O . ILE A 1 90 ? -5.495 -0.007 20.994 1.00 91.94 90 ILE A O 1
ATOM 678 N N . ALA A 1 91 ? -3.721 -0.790 19.894 1.00 90.12 91 ALA A N 1
ATOM 679 C CA . ALA A 1 91 ? -3.327 -1.693 20.977 1.00 90.12 91 ALA A CA 1
ATOM 680 C C . ALA A 1 91 ? -3.052 -0.949 22.302 1.00 90.12 91 ALA A C 1
ATOM 682 O O . ALA A 1 91 ? -3.436 -1.429 23.369 1.00 90.12 91 ALA A O 1
ATOM 683 N N . GLY A 1 92 ? -2.469 0.250 22.244 1.00 91.94 92 GLY A N 1
ATOM 684 C CA . GLY A 1 92 ? -2.199 1.106 23.400 1.00 91.94 92 GLY A CA 1
ATOM 685 C C . GLY A 1 92 ? -3.457 1.556 24.150 1.00 91.94 92 GLY A C 1
ATOM 686 O O . GLY A 1 92 ? -3.394 1.824 25.350 1.00 91.94 92 GLY A O 1
ATOM 687 N N . GLN A 1 93 ? -4.624 1.561 23.498 1.00 92.06 93 GLN A N 1
ATOM 688 C CA . GLN A 1 93 ? -5.899 1.905 24.137 1.00 92.06 93 GLN A CA 1
ATOM 689 C C . GLN A 1 93 ? -6.420 0.819 25.092 1.00 92.06 93 GLN A C 1
ATOM 691 O O . GLN A 1 93 ? -7.297 1.106 25.910 1.00 92.06 93 GLN A O 1
ATOM 696 N N . GLN A 1 94 ? -5.867 -0.405 25.064 1.00 92.38 94 GLN A N 1
ATOM 697 C CA . GLN A 1 94 ? -6.309 -1.502 25.937 1.00 92.38 94 GLN A CA 1
ATOM 698 C C . GLN A 1 94 ? -6.278 -1.122 27.424 1.00 92.38 94 GLN A C 1
ATOM 700 O O . GLN A 1 94 ? -7.235 -1.409 28.141 1.00 92.38 94 GLN A O 1
ATOM 705 N N . GLY A 1 95 ? -5.226 -0.434 27.881 1.00 91.56 95 GLY A N 1
ATOM 706 C CA . GLY A 1 95 ? -5.116 -0.002 29.279 1.00 91.56 95 GLY A CA 1
ATOM 707 C C . GLY A 1 95 ? -6.208 0.997 29.680 1.00 91.56 95 GLY A C 1
ATOM 708 O O . GLY A 1 95 ? -6.782 0.890 30.764 1.00 91.56 95 GLY A O 1
ATOM 709 N N . GLY A 1 96 ? -6.555 1.927 28.784 1.00 93.81 96 GLY A N 1
ATOM 710 C CA . GLY A 1 96 ? -7.655 2.873 28.991 1.00 93.81 96 GLY A CA 1
ATOM 711 C C . GLY A 1 96 ? -9.019 2.180 29.045 1.00 93.81 96 GLY A C 1
ATOM 712 O O . GLY A 1 96 ? -9.807 2.446 29.951 1.00 93.81 96 GLY A O 1
ATOM 713 N N . ILE A 1 97 ? -9.268 1.235 28.130 1.00 92.50 97 ILE A N 1
ATOM 714 C CA . ILE A 1 97 ? -10.490 0.415 28.113 1.00 92.50 97 ILE A CA 1
ATOM 715 C C . ILE A 1 97 ? -10.623 -0.359 29.429 1.00 92.50 97 ILE A C 1
ATOM 717 O O . ILE A 1 97 ? -11.667 -0.289 30.076 1.00 92.50 97 ILE A O 1
ATOM 721 N N . GLN A 1 98 ? -9.562 -1.052 29.860 1.00 95.50 98 GLN A N 1
ATOM 722 C CA . GLN A 1 98 ? -9.564 -1.801 31.120 1.00 95.50 98 GLN A CA 1
ATOM 723 C C . GLN A 1 98 ? -9.898 -0.898 32.306 1.00 95.50 98 GLN A C 1
ATOM 725 O O . GLN A 1 98 ? -10.845 -1.186 33.035 1.00 95.50 98 GLN A O 1
ATOM 730 N N . LYS A 1 99 ? -9.186 0.227 32.443 1.00 96.94 99 LYS A N 1
ATOM 731 C CA . LYS A 1 99 ? -9.377 1.176 33.544 1.00 96.94 99 LYS A CA 1
ATOM 732 C C . LYS A 1 99 ? -10.805 1.721 33.607 1.00 96.94 99 LYS A C 1
ATOM 734 O O . LYS A 1 99 ? -11.356 1.833 34.702 1.00 96.94 99 LYS A O 1
ATOM 739 N N . ASN A 1 100 ? -11.407 2.045 32.464 1.00 95.00 100 ASN A N 1
ATOM 740 C CA . ASN A 1 100 ? -12.773 2.567 32.408 1.00 95.00 100 ASN A CA 1
ATOM 741 C C . ASN A 1 100 ? -13.795 1.531 32.897 1.00 95.00 100 ASN A C 1
ATOM 743 O O . ASN A 1 100 ? -14.638 1.855 33.733 1.00 95.00 100 ASN A O 1
ATOM 747 N N . PHE A 1 101 ? -13.692 0.282 32.435 1.00 96.94 101 PHE A N 1
ATOM 748 C CA . PHE A 1 101 ? -14.581 -0.790 32.891 1.00 96.94 101 PHE A CA 1
ATOM 749 C C . PHE A 1 101 ? -14.343 -1.167 34.355 1.00 96.94 101 PHE A C 1
ATOM 751 O O . PHE A 1 101 ? -15.310 -1.355 35.085 1.00 96.94 101 PHE A O 1
ATOM 758 N N . ASP A 1 102 ? -13.091 -1.220 34.812 1.00 95.94 102 ASP A N 1
ATOM 759 C CA . ASP A 1 102 ? -12.771 -1.517 36.215 1.00 95.94 102 ASP A CA 1
ATOM 760 C C . ASP A 1 102 ? -13.302 -0.426 37.154 1.00 95.94 102 ASP A C 1
ATOM 762 O O . ASP A 1 102 ? -13.857 -0.724 38.211 1.00 95.94 102 ASP A O 1
ATOM 766 N N . THR A 1 103 ? -13.229 0.837 36.724 1.00 96.81 103 THR A N 1
ATOM 767 C CA . THR A 1 103 ? -13.830 1.974 37.436 1.00 96.81 103 THR A CA 1
ATOM 768 C C . THR A 1 103 ? -15.356 1.863 37.478 1.00 96.81 103 THR A C 1
ATOM 770 O O . THR A 1 103 ? -15.952 2.065 38.534 1.00 96.81 103 THR A O 1
ATOM 773 N N . ALA A 1 104 ? -16.000 1.505 36.361 1.00 92.94 104 ALA A N 1
ATOM 774 C CA . ALA A 1 104 ? -17.451 1.319 36.299 1.00 92.94 104 ALA A CA 1
ATOM 775 C C . ALA A 1 104 ? -17.925 0.155 37.186 1.00 92.94 104 ALA A C 1
ATOM 777 O O . ALA A 1 104 ? -18.894 0.307 37.925 1.00 92.94 104 ALA A O 1
ATOM 778 N N . ILE A 1 105 ? -17.220 -0.981 37.163 1.00 95.69 105 ILE A N 1
ATOM 779 C CA . ILE A 1 105 ? -17.498 -2.137 38.028 1.00 95.69 105 ILE A CA 1
ATOM 780 C C . ILE A 1 105 ? -17.347 -1.745 39.501 1.00 95.69 105 ILE A C 1
ATOM 782 O O . ILE A 1 105 ? -18.230 -2.040 40.305 1.00 95.69 105 ILE A O 1
ATOM 786 N N . GLY A 1 106 ? -16.264 -1.045 39.854 1.00 94.50 106 GLY A N 1
ATOM 787 C CA . GLY A 1 106 ? -16.059 -0.518 41.204 1.00 94.50 106 GLY A CA 1
ATOM 788 C C . GLY A 1 106 ? -17.201 0.399 41.646 1.00 94.50 106 GLY A C 1
ATOM 789 O O . GLY A 1 106 ? -17.780 0.182 42.706 1.00 94.50 106 GLY A O 1
ATOM 790 N N . GLY A 1 107 ? -17.586 1.360 40.801 1.00 93.75 107 GLY A N 1
ATOM 791 C CA . GLY A 1 107 ? -18.684 2.289 41.074 1.00 93.75 107 GLY A CA 1
ATOM 792 C C . GLY A 1 107 ? -20.043 1.602 41.238 1.00 93.75 107 GLY A C 1
ATOM 793 O O . GLY A 1 107 ? -20.776 1.925 42.170 1.00 93.75 107 GLY A O 1
ATOM 794 N N . VAL A 1 108 ? -20.365 0.617 40.391 1.00 93.00 108 VAL A N 1
ATOM 795 C CA . VAL A 1 108 ? -21.577 -0.207 40.536 1.00 93.00 108 VAL A CA 1
ATOM 796 C C . VAL A 1 108 ? -21.544 -0.965 41.859 1.00 93.00 108 VAL A C 1
ATOM 798 O O . VAL A 1 108 ? -22.511 -0.911 42.618 1.00 93.00 108 VAL A O 1
ATOM 801 N N . ASN A 1 109 ? -20.432 -1.627 42.178 1.00 93.81 109 ASN A N 1
ATOM 802 C CA . ASN A 1 109 ? -20.316 -2.379 43.421 1.00 93.81 109 ASN A CA 1
ATOM 803 C C . ASN A 1 109 ? -20.508 -1.480 44.651 1.00 93.81 109 ASN A C 1
ATOM 805 O O . ASN A 1 109 ? -21.280 -1.852 45.536 1.00 93.81 109 ASN A O 1
ATOM 809 N N . SER A 1 110 ? -19.885 -0.298 44.676 1.00 94.56 110 SER A N 1
ATOM 810 C CA . SER A 1 110 ? -20.060 0.690 45.747 1.00 94.56 110 SER A CA 1
ATOM 811 C C . SER A 1 110 ? -21.502 1.193 45.844 1.00 94.56 110 SER A C 1
ATOM 813 O O . SER A 1 110 ? -22.070 1.171 46.929 1.00 94.56 110 SER A O 1
ATOM 815 N N . ALA A 1 111 ? -22.144 1.548 44.727 1.00 92.19 111 ALA A N 1
ATOM 816 C CA . ALA A 1 111 ? -23.528 2.030 44.733 1.00 92.19 111 ALA A CA 1
ATOM 817 C C . ALA A 1 111 ? -24.519 0.986 45.286 1.00 92.19 111 ALA A C 1
ATOM 819 O O . ALA A 1 111 ? -25.423 1.324 46.051 1.00 92.19 111 ALA A O 1
ATOM 820 N N . TYR A 1 112 ? -24.336 -0.293 44.941 1.00 94.19 112 TYR A N 1
ATOM 821 C CA . TYR A 1 112 ? -25.145 -1.386 45.489 1.00 94.19 112 TYR A CA 1
ATOM 822 C C . TYR A 1 112 ? -24.865 -1.628 46.981 1.00 94.19 112 TYR A C 1
ATOM 824 O O . TYR A 1 112 ? -25.805 -1.867 47.739 1.00 94.19 112 TYR A O 1
ATOM 832 N N . GLN A 1 113 ? -23.607 -1.525 47.428 1.00 93.12 113 GLN A N 1
ATOM 833 C CA . GLN A 1 113 ? -23.254 -1.617 48.852 1.00 93.12 113 GLN A CA 1
ATOM 834 C C . GLN A 1 113 ? -23.846 -0.463 49.672 1.00 93.12 113 GLN A C 1
ATOM 836 O O . GLN A 1 113 ? -24.360 -0.693 50.770 1.00 93.12 113 GLN A O 1
ATOM 841 N N . ASP A 1 114 ? -23.840 0.753 49.130 1.00 93.88 114 ASP A N 1
ATOM 842 C CA . ASP A 1 114 ? -24.460 1.921 49.754 1.00 93.88 114 ASP A CA 1
ATOM 843 C C . ASP A 1 114 ? -25.978 1.745 49.853 1.00 93.88 114 ASP A C 1
ATOM 845 O O . ASP A 1 114 ? -26.558 1.948 50.922 1.00 93.88 114 ASP A O 1
ATOM 849 N N . ALA A 1 115 ? -26.626 1.290 48.775 1.00 89.38 115 ALA A N 1
ATOM 850 C CA . ALA A 1 115 ? -28.058 0.997 48.766 1.00 89.38 115 ALA A CA 1
ATOM 851 C C . ALA A 1 115 ? -28.428 -0.090 49.790 1.00 89.38 115 ALA A C 1
ATOM 853 O O . ALA A 1 115 ? -29.395 0.068 50.540 1.00 89.38 115 ALA A O 1
ATOM 854 N N . LEU A 1 116 ? -27.636 -1.164 49.874 1.00 92.44 116 LEU A N 1
ATOM 855 C CA . LEU A 1 116 ? -27.820 -2.234 50.855 1.00 92.44 116 LEU A CA 1
ATOM 856 C C . LEU A 1 116 ? -27.665 -1.705 52.290 1.00 92.44 116 LEU A C 1
ATOM 858 O O . LEU A 1 116 ? -28.495 -1.999 53.150 1.00 92.44 116 LEU A O 1
ATOM 862 N N . SER A 1 117 ? -26.643 -0.885 52.544 1.00 93.19 117 SER A N 1
ATOM 863 C CA . SER A 1 117 ? -26.376 -0.293 53.861 1.00 93.19 117 SER A CA 1
ATOM 864 C C . SER A 1 117 ? -27.488 0.667 54.292 1.00 93.19 117 SER A C 1
ATOM 866 O O . SER A 1 117 ? -27.966 0.600 55.426 1.00 93.19 117 SER A O 1
ATOM 868 N N . GLN A 1 118 ? -27.967 1.518 53.379 1.00 90.56 118 GLN A N 1
ATOM 869 C CA . GLN A 1 118 ? -29.105 2.407 53.625 1.00 90.56 118 GLN A CA 1
ATOM 870 C C . GLN A 1 118 ? -30.392 1.621 53.888 1.00 90.56 118 GLN A C 1
ATOM 872 O O . GLN A 1 118 ? -31.145 1.966 54.799 1.00 90.56 118 GLN A O 1
ATOM 877 N N . MET A 1 119 ? -30.639 0.550 53.130 1.00 89.06 119 MET A N 1
ATOM 878 C CA . MET A 1 119 ? -31.788 -0.328 53.341 1.00 89.06 119 MET A CA 1
ATOM 879 C C . MET A 1 119 ? -31.724 -1.007 54.714 1.00 89.06 119 MET A C 1
ATOM 881 O O . MET A 1 119 ? -32.714 -0.985 55.445 1.00 89.06 119 MET A O 1
ATOM 885 N N . MET A 1 120 ? -30.568 -1.560 55.100 1.00 87.81 120 MET A N 1
ATOM 886 C CA . MET A 1 120 ? -30.384 -2.176 56.418 1.00 87.81 120 MET A CA 1
ATOM 887 C C . MET A 1 120 ? -30.579 -1.168 57.555 1.00 87.81 120 MET A C 1
ATOM 889 O O . MET A 1 120 ? -31.257 -1.481 58.534 1.00 87.81 120 MET A O 1
ATOM 893 N N . SER A 1 121 ? -30.069 0.056 57.400 1.00 91.81 121 SER A N 1
ATOM 894 C CA . SER A 1 121 ? -30.273 1.144 58.364 1.00 91.81 121 SER A CA 1
ATOM 895 C C . SER A 1 121 ? -31.756 1.511 58.516 1.00 91.81 121 SER A C 1
ATOM 897 O O . SER A 1 121 ? -32.272 1.548 59.634 1.00 91.81 121 SER A O 1
ATOM 899 N N . ARG A 1 122 ? -32.486 1.677 57.402 1.00 86.81 122 ARG A N 1
ATOM 900 C CA . ARG A 1 122 ? -33.931 1.974 57.416 1.00 86.81 122 ARG A CA 1
ATOM 901 C C . ARG A 1 122 ? -34.760 0.849 58.035 1.00 86.81 122 ARG A C 1
ATOM 903 O O . ARG A 1 122 ? -35.692 1.131 58.782 1.00 86.81 122 ARG A O 1
ATOM 910 N N . TYR A 1 123 ? -34.423 -0.415 57.771 1.00 86.62 123 TYR A N 1
ATOM 911 C CA . TYR A 1 123 ? -35.084 -1.553 58.423 1.00 86.62 123 TYR A CA 1
ATOM 912 C C . TYR A 1 123 ? -34.819 -1.582 59.931 1.00 86.62 123 TYR A C 1
ATOM 914 O O . TYR A 1 123 ? -35.739 -1.852 60.698 1.00 86.62 123 TYR A O 1
ATOM 922 N N . GLY A 1 124 ? -33.594 -1.266 60.364 1.00 85.88 124 GLY A N 1
ATOM 923 C CA . GLY A 1 124 ? -33.265 -1.132 61.784 1.00 85.88 124 GLY A CA 1
ATOM 924 C C . GLY A 1 124 ? -34.070 -0.023 62.468 1.00 85.88 124 GLY A C 1
ATOM 925 O O . GLY A 1 124 ? -34.654 -0.250 63.525 1.00 85.88 124 GLY A O 1
ATOM 926 N N . GLN A 1 125 ? -34.173 1.150 61.834 1.00 89.25 125 GLN A N 1
ATOM 927 C CA . GLN A 1 125 ? -34.998 2.264 62.321 1.00 89.25 125 GLN A CA 1
ATOM 928 C C . GLN A 1 125 ? -36.479 1.875 62.403 1.00 89.25 125 GLN A C 1
ATOM 930 O O . GLN A 1 125 ? -37.096 2.024 63.454 1.00 89.25 125 GLN A O 1
ATOM 935 N N . SER A 1 126 ? -37.020 1.281 61.336 1.00 85.50 126 SER A N 1
ATOM 936 C CA . SER A 1 126 ? -38.415 0.837 61.290 1.00 85.50 126 SER A CA 1
ATOM 937 C C . SER A 1 126 ? -38.728 -0.233 62.343 1.00 85.50 126 SER A C 1
ATOM 939 O O . SER A 1 126 ? -39.796 -0.193 62.951 1.00 85.50 126 SER A O 1
ATOM 941 N N . GLN A 1 127 ? -37.806 -1.166 62.617 1.00 83.94 127 GLN A N 1
ATOM 942 C CA . GLN A 1 127 ? -37.983 -2.140 63.701 1.00 83.94 127 GLN A CA 1
ATOM 943 C C . GLN A 1 127 ? -38.008 -1.477 65.078 1.00 83.94 127 GLN A C 1
ATOM 945 O O . GLN A 1 127 ? -38.834 -1.852 65.909 1.00 83.94 127 GLN A O 1
ATOM 950 N N . ASN A 1 128 ? -37.145 -0.490 65.325 1.00 86.44 128 ASN A N 1
ATOM 951 C CA . ASN A 1 128 ? -37.133 0.238 66.593 1.00 86.44 128 ASN A CA 1
ATOM 952 C C . ASN A 1 128 ? -38.442 1.013 66.810 1.00 86.44 128 ASN A C 1
ATOM 954 O O . ASN A 1 128 ? -39.046 0.899 67.875 1.00 86.44 128 ASN A O 1
ATOM 958 N N . GLU A 1 129 ? -38.925 1.723 65.787 1.00 87.12 129 GLU A N 1
ATOM 959 C CA . GLU A 1 129 ? -40.205 2.445 65.827 1.00 87.12 129 GLU A CA 1
ATOM 960 C C . GLU A 1 129 ? -41.394 1.498 66.044 1.00 87.12 129 GLU A C 1
ATOM 962 O O . GLU A 1 129 ? -42.283 1.768 66.855 1.00 87.12 129 GLU A O 1
ATOM 967 N N . MET A 1 130 ? -41.400 0.351 65.359 1.00 84.44 130 MET A N 1
ATOM 968 C CA . MET A 1 130 ? -42.442 -0.664 65.514 1.00 84.44 130 MET A CA 1
ATOM 969 C C . MET A 1 130 ? -42.438 -1.263 66.925 1.00 84.44 130 MET A C 1
ATOM 971 O O . MET A 1 130 ? -43.501 -1.434 67.521 1.00 84.44 130 MET A O 1
ATOM 975 N N . ASN A 1 131 ? -41.259 -1.537 67.491 1.00 82.88 131 ASN A N 1
ATOM 976 C CA . ASN A 1 131 ? -41.120 -2.017 68.865 1.00 82.88 131 ASN A CA 1
ATOM 977 C C . ASN A 1 131 ? -41.629 -0.985 69.884 1.00 82.88 131 ASN A C 1
ATOM 979 O O . ASN A 1 131 ? -42.347 -1.355 70.816 1.00 82.88 131 ASN A O 1
ATOM 983 N N . GLU A 1 132 ? -41.324 0.303 69.695 1.00 86.38 132 GLU A N 1
ATOM 984 C CA . GLU A 1 132 ? -41.880 1.374 70.530 1.00 86.38 132 GLU A CA 1
ATOM 985 C C . GLU A 1 132 ? -43.409 1.439 70.442 1.00 86.38 132 GLU A C 1
ATOM 987 O O . GLU A 1 132 ? -44.077 1.535 71.471 1.00 86.38 132 GLU A O 1
ATOM 992 N N . GLN A 1 133 ? -43.985 1.362 69.239 1.00 84.31 133 GLN A N 1
ATOM 993 C CA . GLN A 1 133 ? -45.439 1.397 69.064 1.00 84.31 133 GLN A CA 1
ATOM 994 C C . GLN A 1 133 ? -46.133 0.186 69.693 1.00 84.31 133 GLN A C 1
ATOM 996 O O . GLN A 1 133 ? -47.134 0.350 70.388 1.00 84.31 133 GLN A O 1
ATOM 1001 N N . LEU A 1 134 ? -45.598 -1.023 69.498 1.00 84.38 134 LEU A N 1
ATOM 1002 C CA . LEU A 1 134 ? -46.149 -2.243 70.097 1.00 84.38 134 LEU A CA 1
ATOM 1003 C C . LEU A 1 134 ? -46.091 -2.205 71.629 1.00 84.38 134 LEU A C 1
ATOM 1005 O O . LEU A 1 134 ? -47.037 -2.650 72.282 1.00 84.38 134 LEU A O 1
ATOM 1009 N N . SER A 1 135 ? -45.017 -1.637 72.188 1.00 84.31 135 SER A N 1
ATOM 1010 C CA . SER A 1 135 ? -44.881 -1.387 73.626 1.00 84.31 135 SER A CA 1
ATOM 1011 C C . SER A 1 135 ? -45.938 -0.393 74.124 1.00 84.31 135 SER A C 1
ATOM 1013 O O . SER A 1 135 ? -46.669 -0.692 75.067 1.00 84.31 135 SER A O 1
ATOM 1015 N N . ARG A 1 136 ? -46.120 0.742 73.430 1.00 86.75 136 ARG A N 1
ATOM 1016 C CA . ARG A 1 136 ? -47.148 1.750 73.763 1.00 86.75 136 ARG A CA 1
ATOM 1017 C C . ARG A 1 136 ? -48.577 1.205 73.696 1.00 86.75 136 ARG A C 1
ATOM 1019 O O . ARG A 1 136 ? -49.426 1.638 74.466 1.00 86.75 136 ARG A O 1
ATOM 1026 N N . LEU A 1 137 ? -48.846 0.281 72.776 1.00 84.31 137 LEU A N 1
ATOM 1027 C CA . LEU A 1 137 ? -50.168 -0.315 72.565 1.00 84.31 137 LEU A CA 1
ATOM 1028 C C . LEU A 1 137 ? -50.433 -1.552 73.445 1.00 84.31 137 LEU A C 1
ATOM 1030 O O . LEU A 1 137 ? -51.528 -2.105 73.391 1.00 84.31 137 LEU A O 1
ATOM 1034 N N . GLY A 1 138 ? -49.457 -2.015 74.234 1.00 81.12 138 GLY A N 1
ATOM 1035 C CA . GLY A 1 138 ? -49.616 -3.175 75.122 1.00 81.12 138 GLY A CA 1
ATOM 1036 C C . GLY A 1 138 ? -49.782 -4.523 74.403 1.00 81.12 138 GLY A C 1
ATOM 1037 O O . GLY A 1 138 ? -50.201 -5.502 75.013 1.00 81.12 138 GLY A O 1
ATOM 1038 N N . ILE A 1 139 ? -49.443 -4.603 73.114 1.00 80.81 139 ILE A N 1
ATOM 1039 C CA . ILE A 1 139 ? -49.636 -5.783 72.245 1.00 80.81 139 ILE A CA 1
ATOM 1040 C C . ILE A 1 139 ? -48.317 -6.501 71.937 1.00 80.81 139 ILE A C 1
ATOM 1042 O O . ILE A 1 139 ? -48.143 -7.097 70.873 1.00 80.81 139 ILE A O 1
ATOM 1046 N N . MET A 1 140 ? -47.380 -6.489 72.889 1.00 73.56 140 MET A N 1
ATOM 1047 C CA . MET A 1 140 ? -46.054 -7.115 72.753 1.00 73.56 140 MET A CA 1
ATOM 1048 C C . MET A 1 140 ? -46.108 -8.605 72.364 1.00 73.56 140 MET A C 1
ATOM 1050 O O . MET A 1 140 ? -45.168 -9.118 71.766 1.00 73.56 140 MET A O 1
ATOM 1054 N N . ALA A 1 141 ? -47.228 -9.295 72.602 1.00 72.00 141 ALA A N 1
ATOM 1055 C CA . ALA A 1 141 ? -47.442 -10.672 72.153 1.00 72.00 141 ALA A CA 1
ATOM 1056 C C . ALA A 1 141 ? -47.406 -10.852 70.616 1.00 72.00 141 ALA A C 1
ATOM 1058 O O . ALA A 1 141 ? -47.102 -11.943 70.140 1.00 72.00 141 ALA A O 1
ATOM 1059 N N . ALA A 1 142 ? -47.684 -9.806 69.825 1.00 67.25 142 ALA A N 1
ATOM 1060 C CA . ALA A 1 142 ? -47.620 -9.858 68.359 1.00 67.25 142 ALA A CA 1
ATOM 1061 C C . ALA A 1 142 ? -46.204 -9.616 67.795 1.00 67.25 142 ALA A C 1
ATOM 1063 O O . ALA A 1 142 ? -45.934 -9.964 66.644 1.00 67.25 142 ALA A O 1
ATOM 1064 N N . GLN A 1 143 ? -45.294 -9.064 68.608 1.00 72.50 143 GLN A N 1
ATOM 1065 C CA . GLN A 1 143 ? -43.940 -8.643 68.227 1.00 72.50 143 GLN A CA 1
ATOM 1066 C C . GLN A 1 143 ? -43.107 -9.729 67.505 1.00 72.50 143 GLN A C 1
ATOM 1068 O O . GLN A 1 143 ? -42.494 -9.402 66.484 1.00 72.50 143 GLN A O 1
ATOM 1073 N N . PRO A 1 144 ? -43.120 -11.019 67.915 1.00 70.44 144 PRO A N 1
ATOM 1074 C CA . PRO A 1 144 ? -42.322 -12.056 67.250 1.00 70.44 144 PRO A CA 1
ATOM 1075 C C . PRO A 1 144 ? -42.721 -12.281 65.785 1.00 70.44 144 PRO A C 1
ATOM 1077 O O . PRO A 1 144 ? -41.864 -12.447 64.915 1.00 70.44 144 PRO A O 1
ATOM 1080 N N . ASN A 1 145 ? -44.024 -12.242 65.489 1.00 77.06 145 ASN A N 1
ATOM 1081 C CA . ASN A 1 145 ? -44.542 -12.493 64.144 1.00 77.06 145 ASN A CA 1
ATOM 1082 C C . ASN A 1 145 ? -44.247 -11.326 63.194 1.00 77.06 145 ASN A C 1
ATOM 1084 O O . ASN A 1 145 ? -43.878 -11.547 62.038 1.00 77.06 145 ASN A O 1
ATOM 108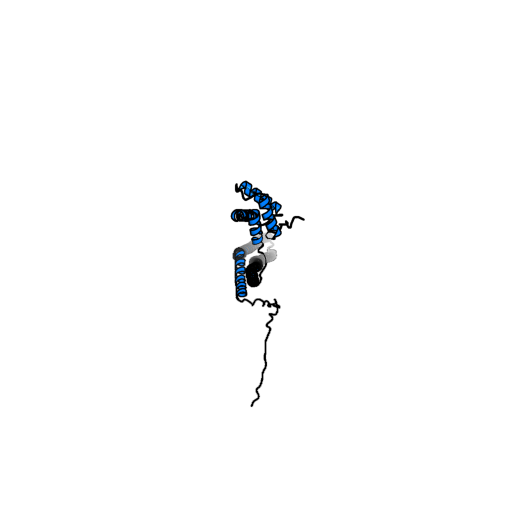8 N N . THR A 1 146 ? -44.381 -10.085 63.667 1.00 75.88 146 THR A N 1
ATOM 1089 C CA . THR A 1 146 ? -44.103 -8.887 62.860 1.00 75.88 146 THR A CA 1
ATOM 1090 C C . THR A 1 146 ? -42.610 -8.745 62.577 1.00 75.88 146 THR A C 1
ATOM 1092 O O . THR A 1 146 ? -42.219 -8.460 61.444 1.00 75.88 146 THR A O 1
ATOM 1095 N N . GLN A 1 147 ? -41.763 -9.032 63.570 1.00 80.44 147 GLN A N 1
ATOM 1096 C CA . GLN A 1 147 ? -40.314 -8.978 63.407 1.00 80.44 147 GLN A CA 1
ATOM 1097 C C . GLN A 1 147 ? -39.789 -10.097 62.497 1.00 80.44 147 GLN A C 1
ATOM 1099 O O . GLN A 1 147 ? -38.935 -9.843 61.648 1.00 80.44 147 GLN A O 1
ATOM 1104 N N . SER A 1 148 ? -40.350 -11.309 62.589 1.00 84.94 148 SER A N 1
ATOM 1105 C CA . SER A 1 148 ? -40.023 -12.413 61.676 1.00 84.94 148 SER A CA 1
ATOM 1106 C C . SER A 1 148 ? -40.326 -12.061 60.213 1.00 84.94 148 SER A C 1
ATOM 1108 O O . SER A 1 148 ? -39.450 -12.191 59.358 1.00 84.94 148 SER A O 1
ATOM 1110 N N . LYS A 1 149 ? -41.519 -11.521 59.922 1.00 83.75 149 LYS A N 1
ATOM 1111 C CA . LYS A 1 149 ? -41.885 -11.080 58.563 1.00 83.75 149 LYS A CA 1
ATOM 1112 C C . LYS A 1 149 ? -41.017 -9.920 58.066 1.00 83.75 149 LYS A C 1
ATOM 1114 O O . LYS A 1 149 ? -40.622 -9.914 56.903 1.00 83.75 149 LYS A O 1
ATOM 1119 N N . SER A 1 150 ? -40.691 -8.966 58.941 1.00 82.69 150 SER A N 1
ATOM 1120 C CA . SER A 1 150 ? -39.779 -7.856 58.627 1.00 82.69 150 SER A CA 1
ATOM 1121 C C . SER A 1 150 ? -38.386 -8.366 58.238 1.00 82.69 150 SER A C 1
ATOM 1123 O O . SER A 1 150 ? -37.851 -7.952 57.210 1.00 82.69 150 SER A O 1
ATOM 1125 N N . ASN A 1 151 ? -37.834 -9.318 58.997 1.00 85.56 151 ASN A N 1
ATOM 1126 C CA . ASN A 1 151 ? -36.545 -9.941 58.691 1.00 85.56 151 ASN A CA 1
ATOM 1127 C C . ASN A 1 151 ? -36.588 -10.715 57.365 1.00 85.56 151 ASN A C 1
ATOM 1129 O O . ASN A 1 151 ? -35.708 -10.525 56.534 1.00 85.56 151 ASN A O 1
ATOM 1133 N N . GLN A 1 152 ? -37.639 -11.506 57.116 1.00 89.56 152 GLN A N 1
ATOM 1134 C CA . GLN A 1 152 ? -37.811 -12.219 55.842 1.00 89.56 152 GLN A CA 1
ATOM 1135 C C . GLN A 1 152 ? -37.855 -11.263 54.643 1.00 89.56 152 GLN A C 1
ATOM 1137 O O . GLN A 1 152 ? -37.225 -11.524 53.620 1.00 89.56 152 GLN A O 1
ATOM 1142 N N . GLN A 1 153 ? -38.570 -10.141 54.761 1.00 87.38 153 GLN A N 1
ATOM 1143 C CA . GLN A 1 153 ? -38.641 -9.147 53.692 1.00 87.38 153 GLN A CA 1
ATOM 1144 C C . GLN A 1 153 ? -37.297 -8.443 53.475 1.00 87.38 153 GLN A C 1
ATOM 1146 O O . GLN A 1 153 ? -36.886 -8.262 52.329 1.00 87.38 153 GLN A O 1
ATOM 1151 N N . ARG A 1 154 ? -36.594 -8.083 54.557 1.00 88.12 154 ARG A N 1
ATOM 1152 C CA . ARG A 1 154 ? -35.244 -7.507 54.492 1.00 88.12 154 ARG A CA 1
ATOM 1153 C C . ARG A 1 154 ? -34.284 -8.449 53.773 1.00 88.12 154 ARG A C 1
ATOM 1155 O O . ARG A 1 154 ? -33.567 -8.012 52.878 1.00 88.12 154 ARG A O 1
ATOM 1162 N N . ASP A 1 155 ? -34.284 -9.723 54.148 1.00 89.94 155 ASP A N 1
ATOM 1163 C CA . ASP A 1 155 ? -33.376 -10.722 53.587 1.00 89.94 155 ASP A CA 1
ATOM 1164 C C . ASP A 1 155 ? -33.713 -11.004 52.112 1.00 89.94 155 ASP A C 1
ATOM 1166 O O . ASP A 1 155 ? -32.810 -11.111 51.283 1.00 89.94 155 ASP A O 1
ATOM 1170 N N . PHE A 1 156 ? -35.003 -11.019 51.747 1.00 92.31 156 PHE A N 1
ATOM 1171 C CA . PHE A 1 156 ? -35.439 -11.095 50.351 1.00 92.31 156 PHE A CA 1
ATOM 1172 C C . PHE A 1 156 ? -34.945 -9.899 49.526 1.00 92.31 156 PHE A C 1
ATOM 1174 O O . PHE A 1 156 ? -34.327 -10.091 48.480 1.00 92.31 156 PHE A O 1
ATOM 1181 N N . LEU A 1 157 ? -35.173 -8.665 49.993 1.00 90.94 157 LEU A N 1
ATOM 1182 C CA . LEU A 1 157 ? -34.739 -7.460 49.280 1.00 90.94 157 LEU A CA 1
ATOM 1183 C C . LEU A 1 157 ? -33.212 -7.379 49.185 1.00 90.94 157 LEU A C 1
ATOM 1185 O O . LEU A 1 157 ? -32.690 -7.057 48.121 1.00 90.94 157 LEU A O 1
ATOM 1189 N N . ALA A 1 158 ? -32.490 -7.741 50.248 1.00 90.69 158 ALA A N 1
ATOM 1190 C CA . ALA A 1 158 ? -31.034 -7.868 50.224 1.00 90.69 158 ALA A CA 1
ATOM 1191 C C . ALA A 1 158 ? -30.576 -8.896 49.183 1.00 90.69 158 ALA A C 1
ATOM 1193 O O . ALA A 1 158 ? -29.648 -8.628 48.421 1.00 90.69 158 ALA A O 1
ATOM 1194 N N . GLY A 1 159 ? -31.261 -10.039 49.099 1.00 92.06 159 GLY A N 1
ATOM 1195 C CA . GLY A 1 159 ? -31.035 -11.049 48.070 1.00 92.06 159 GLY A CA 1
ATOM 1196 C C . GLY A 1 159 ? -31.226 -10.503 46.654 1.00 92.06 159 GLY A C 1
ATOM 1197 O O . GLY A 1 159 ? -30.363 -10.709 45.805 1.00 92.06 159 GLY A O 1
ATOM 1198 N N . VAL A 1 160 ? -32.302 -9.749 46.406 1.00 92.56 160 VAL A N 1
ATOM 1199 C CA . VAL A 1 160 ? -32.570 -9.115 45.101 1.00 92.56 160 VAL A CA 1
ATOM 1200 C C . VAL A 1 160 ? -31.505 -8.072 44.751 1.00 92.56 160 VAL A C 1
ATOM 1202 O O . VAL A 1 160 ? -31.001 -8.063 43.630 1.00 92.56 160 VAL A O 1
ATOM 1205 N N . VAL A 1 161 ? -31.125 -7.213 45.701 1.00 92.81 161 VAL A N 1
ATOM 1206 C CA . VAL A 1 161 ? -30.079 -6.191 45.517 1.00 92.81 161 VAL A CA 1
ATOM 1207 C C . VAL A 1 161 ? -28.736 -6.850 45.184 1.00 92.81 161 VAL A C 1
ATOM 1209 O O . VAL A 1 161 ? -28.088 -6.448 44.219 1.00 92.81 161 VAL A O 1
ATOM 1212 N N . ASN A 1 162 ? -28.355 -7.908 45.905 1.00 92.00 162 ASN A N 1
ATOM 1213 C CA . ASN A 1 162 ? -27.130 -8.668 45.639 1.00 92.00 162 ASN A CA 1
ATOM 1214 C C . ASN A 1 162 ? -27.172 -9.398 44.285 1.00 92.00 162 ASN A C 1
ATOM 1216 O O . ASN A 1 162 ? -26.184 -9.392 43.551 1.00 92.00 162 ASN A O 1
ATOM 1220 N N . ALA A 1 163 ? -28.310 -9.998 43.919 1.00 92.25 163 ALA A N 1
ATOM 1221 C CA . ALA A 1 163 ? -28.479 -10.652 42.622 1.00 92.25 163 ALA A CA 1
ATOM 1222 C C . ALA A 1 163 ? -28.358 -9.650 41.462 1.00 92.25 163 ALA A C 1
ATOM 1224 O O . ALA A 1 163 ? -27.667 -9.917 40.478 1.00 92.25 163 ALA A O 1
ATOM 1225 N N . ASN A 1 164 ? -28.962 -8.466 41.599 1.00 91.56 164 ASN A N 1
ATOM 1226 C CA . ASN A 1 164 ? -28.848 -7.393 40.613 1.00 91.56 164 ASN A CA 1
ATOM 1227 C C . ASN A 1 164 ? -27.414 -6.859 40.516 1.00 91.56 164 ASN A C 1
ATOM 1229 O O . ASN A 1 164 ? -26.906 -6.693 39.407 1.00 91.56 164 ASN A O 1
ATOM 1233 N N . GLN A 1 165 ? -26.732 -6.652 41.647 1.00 93.06 165 GLN A N 1
ATOM 1234 C CA . GLN A 1 165 ? -25.316 -6.272 41.664 1.00 93.06 165 GLN A CA 1
ATOM 1235 C C . GLN A 1 165 ? -24.470 -7.273 40.863 1.00 93.06 165 GLN A C 1
ATOM 1237 O O . GLN A 1 165 ? -23.722 -6.872 39.973 1.00 93.06 165 GLN A O 1
ATOM 1242 N N . GLN A 1 166 ? -24.623 -8.575 41.128 1.00 94.00 166 GLN A N 1
ATOM 1243 C CA . GLN A 1 166 ? -23.904 -9.623 40.398 1.00 94.00 166 GLN A CA 1
ATOM 1244 C C . GLN A 1 166 ? -24.238 -9.615 38.903 1.00 94.00 166 GLN A C 1
ATOM 1246 O O . GLN A 1 166 ? -23.330 -9.703 38.077 1.00 94.00 166 GLN A O 1
ATOM 1251 N N . ALA A 1 167 ? -25.513 -9.464 38.535 1.00 94.69 167 ALA A N 1
ATOM 1252 C CA . ALA A 1 167 ? -25.931 -9.401 37.137 1.00 94.69 167 ALA A CA 1
ATOM 1253 C C . ALA A 1 167 ? -25.292 -8.213 36.393 1.00 94.69 167 ALA A C 1
ATOM 1255 O O . ALA A 1 167 ? -24.755 -8.393 35.298 1.00 94.69 167 ALA A O 1
ATOM 1256 N N . HIS A 1 168 ? -25.277 -7.020 36.997 1.00 92.56 168 HIS A N 1
ATOM 1257 C CA . HIS A 1 168 ? -24.642 -5.838 36.409 1.00 92.56 168 HIS A CA 1
ATOM 1258 C C . HIS A 1 168 ? -23.120 -5.975 36.313 1.00 92.56 168 HIS A C 1
ATOM 1260 O O . HIS A 1 168 ? -22.543 -5.657 35.271 1.00 92.56 168 HIS A O 1
ATOM 1266 N N . THR A 1 169 ? -22.467 -6.492 37.353 1.00 94.25 169 THR A N 1
ATOM 1267 C CA . THR A 1 169 ? -21.018 -6.734 37.343 1.00 94.25 169 THR A CA 1
ATOM 1268 C C . THR A 1 169 ? -20.629 -7.765 36.281 1.00 94.25 169 THR A C 1
ATOM 1270 O O . THR A 1 169 ? -19.656 -7.559 35.550 1.00 94.25 169 THR A O 1
ATOM 1273 N N . ASN A 1 170 ? -21.424 -8.825 36.108 1.00 95.44 170 ASN A N 1
ATOM 1274 C CA . ASN A 1 170 ? -21.222 -9.815 35.050 1.00 95.44 170 ASN A CA 1
ATOM 1275 C C . ASN A 1 170 ? -21.408 -9.199 33.657 1.00 95.44 170 ASN A C 1
ATOM 1277 O O . ASN A 1 170 ? -20.574 -9.421 32.778 1.00 95.44 170 ASN A O 1
ATOM 1281 N N . ALA A 1 171 ? -22.447 -8.381 33.459 1.00 94.25 171 ALA A N 1
ATOM 1282 C CA . ALA A 1 171 ? -22.679 -7.683 32.196 1.00 94.25 171 ALA A CA 1
ATOM 1283 C C . ALA A 1 171 ? -21.519 -6.736 31.839 1.00 94.25 171 ALA A C 1
ATOM 1285 O O . ALA A 1 171 ? -21.022 -6.770 30.714 1.00 94.25 171 ALA A O 1
ATOM 1286 N N . LEU A 1 172 ? -21.027 -5.944 32.799 1.00 95.12 172 LEU A N 1
ATOM 1287 C CA . LEU A 1 172 ? -19.873 -5.061 32.596 1.00 95.12 172 LEU A CA 1
ATOM 1288 C C . LEU A 1 172 ? -18.585 -5.844 32.318 1.00 95.12 172 LEU A C 1
ATOM 1290 O O . LEU A 1 172 ? -17.795 -5.445 31.465 1.00 95.12 172 LEU A O 1
ATOM 1294 N N . THR A 1 173 ? -18.388 -6.983 32.981 1.00 95.44 173 THR A N 1
ATOM 1295 C CA . THR A 1 173 ? -17.240 -7.868 32.729 1.00 95.44 173 THR A CA 1
ATOM 1296 C C . THR A 1 173 ? -17.268 -8.440 31.310 1.00 95.44 173 THR A C 1
ATOM 1298 O O . THR A 1 173 ? -16.245 -8.452 30.624 1.00 95.44 173 THR A O 1
ATOM 1301 N N . GLN A 1 174 ? -18.440 -8.865 30.830 1.00 96.38 174 GLN A N 1
ATOM 1302 C CA . GLN A 1 174 ? -18.607 -9.338 29.453 1.00 96.38 174 GLN A CA 1
ATOM 1303 C C . GLN A 1 174 ? -18.372 -8.216 28.436 1.00 96.38 174 GLN A C 1
ATOM 1305 O O . GLN A 1 174 ? -17.658 -8.415 27.453 1.00 96.38 174 GLN A O 1
ATOM 1310 N N . GLN A 1 175 ? -18.905 -7.017 28.690 1.00 94.06 175 GLN A N 1
ATOM 1311 C CA . GLN A 1 175 ? -18.671 -5.850 27.835 1.00 94.06 175 GLN A CA 1
ATOM 1312 C C . GLN A 1 175 ? -17.191 -5.450 27.795 1.00 94.06 175 GLN A C 1
ATOM 1314 O O . GLN A 1 175 ? -16.676 -5.157 26.717 1.00 94.06 175 GLN A O 1
ATOM 1319 N N . LYS A 1 176 ? -16.481 -5.514 28.931 1.00 96.31 176 LYS A N 1
ATOM 1320 C CA . LYS A 1 176 ? -15.027 -5.307 29.004 1.00 96.31 176 LYS A CA 1
ATOM 1321 C C . LYS A 1 176 ? -14.291 -6.279 28.086 1.00 96.31 176 LYS A C 1
ATOM 1323 O O . LYS A 1 176 ? -13.467 -5.850 27.281 1.00 96.31 176 LYS A O 1
ATOM 1328 N N . ALA A 1 177 ? -14.591 -7.575 28.187 1.00 95.62 177 ALA A N 1
ATOM 1329 C CA . ALA A 1 177 ? -13.968 -8.596 27.348 1.00 95.62 177 ALA A CA 1
ATOM 1330 C C . ALA A 1 177 ? -14.236 -8.343 25.853 1.00 95.62 177 ALA A C 1
ATOM 1332 O O . ALA A 1 177 ? -13.295 -8.331 25.060 1.00 95.62 177 ALA A O 1
ATOM 1333 N N . GLY A 1 178 ? -15.486 -8.042 25.487 1.00 95.38 178 GLY A N 1
ATOM 1334 C CA . GLY A 1 178 ? -15.864 -7.724 24.108 1.00 95.38 178 GLY A CA 1
ATOM 1335 C C . GLY A 1 178 ? -15.174 -6.469 23.562 1.00 95.38 178 GLY A C 1
ATOM 1336 O O . GLY A 1 178 ? -14.696 -6.473 22.429 1.00 95.38 178 GLY A O 1
ATOM 1337 N N . ALA A 1 179 ? -15.050 -5.410 24.367 1.00 94.06 179 ALA A N 1
ATOM 1338 C CA . ALA A 1 179 ? -14.345 -4.190 23.975 1.00 94.06 179 ALA A CA 1
ATOM 1339 C C . ALA A 1 179 ? -12.845 -4.439 23.739 1.00 94.06 179 ALA A C 1
ATOM 1341 O O . ALA A 1 179 ? -12.278 -3.943 22.765 1.00 94.06 179 ALA A O 1
ATOM 1342 N N . LEU A 1 180 ? -12.200 -5.243 24.591 1.00 95.69 180 LEU A N 1
ATOM 1343 C CA . LEU A 1 180 ? -10.792 -5.619 24.421 1.00 95.69 180 LEU A CA 1
ATOM 1344 C C . LEU A 1 180 ? -10.573 -6.507 23.193 1.00 95.69 180 LEU A C 1
ATOM 1346 O O . LEU A 1 180 ? -9.596 -6.318 22.461 1.00 95.69 180 LEU A O 1
ATOM 1350 N N . GLU A 1 181 ? -11.482 -7.448 22.939 1.00 96.19 181 GLU A N 1
ATOM 1351 C CA . GLU A 1 181 ? -11.452 -8.288 21.743 1.00 96.19 181 GLU A CA 1
ATOM 1352 C C . GLU A 1 181 ? -11.624 -7.444 20.477 1.00 96.19 181 GLU A C 1
ATOM 1354 O O . GLU A 1 181 ? -10.842 -7.578 19.535 1.00 96.19 181 GLU A O 1
ATOM 1359 N N . PHE A 1 182 ? -12.601 -6.535 20.464 1.00 95.56 182 PHE A N 1
ATOM 1360 C CA . PHE A 1 182 ? -12.830 -5.617 19.353 1.00 95.56 182 PHE A CA 1
ATOM 1361 C C . PHE A 1 182 ? -11.597 -4.757 19.067 1.00 95.56 182 PHE A C 1
ATOM 1363 O O . PHE A 1 182 ? -11.143 -4.700 17.925 1.00 95.56 182 PHE A O 1
ATOM 1370 N N . ASN A 1 183 ? -11.001 -4.164 20.103 1.00 95.75 183 ASN A N 1
ATOM 1371 C CA . ASN A 1 183 ? -9.786 -3.364 19.978 1.00 95.75 183 ASN A CA 1
ATOM 1372 C C . ASN A 1 183 ? -8.616 -4.186 19.402 1.00 95.75 183 ASN A C 1
ATOM 1374 O O . ASN A 1 183 ? -7.897 -3.748 18.506 1.00 95.75 183 ASN A O 1
ATOM 1378 N N . THR A 1 184 ? -8.470 -5.434 19.852 1.00 94.69 184 THR A N 1
ATOM 1379 C CA . THR A 1 184 ? -7.460 -6.364 19.325 1.00 94.69 184 THR A CA 1
ATOM 1380 C C . THR A 1 184 ? -7.710 -6.696 17.850 1.00 94.69 184 THR A C 1
ATOM 1382 O O . THR A 1 184 ? -6.783 -6.658 17.038 1.00 94.69 184 THR A O 1
ATOM 1385 N N . LYS A 1 185 ? -8.965 -6.979 17.472 1.00 95.69 185 LYS A N 1
ATOM 1386 C CA . LYS A 1 185 ? -9.352 -7.235 16.076 1.00 95.69 185 LYS A CA 1
ATOM 1387 C C . LYS A 1 185 ? -9.092 -6.023 15.188 1.00 95.69 185 LYS A C 1
ATOM 1389 O O . LYS A 1 185 ? -8.552 -6.201 14.101 1.00 95.69 185 LYS A O 1
ATOM 1394 N N . GLN A 1 186 ? -9.405 -4.814 15.650 1.00 94.25 186 GLN A N 1
ATOM 1395 C CA . GLN A 1 186 ? -9.097 -3.590 14.911 1.00 94.25 186 GLN A CA 1
ATOM 1396 C C . GLN A 1 186 ? -7.595 -3.443 14.660 1.00 94.25 186 GLN A C 1
ATOM 1398 O O . GLN A 1 186 ? -7.199 -3.216 13.521 1.00 94.25 186 GLN A O 1
ATOM 1403 N N . GLY A 1 187 ? -6.750 -3.659 15.673 1.00 94.88 187 GLY A N 1
ATOM 1404 C CA . GLY A 1 187 ? -5.295 -3.625 15.497 1.00 94.88 187 GLY A CA 1
ATOM 1405 C C . GLY A 1 187 ? -4.805 -4.630 14.445 1.00 94.88 187 GLY A C 1
ATOM 1406 O O . GLY A 1 187 ? -3.993 -4.288 13.584 1.00 94.88 187 GLY A O 1
ATOM 1407 N N . ASN A 1 188 ? -5.344 -5.852 14.457 1.00 94.62 188 ASN A N 1
ATOM 1408 C CA . ASN A 1 188 ? -5.003 -6.883 13.472 1.00 94.62 188 ASN A CA 1
ATOM 1409 C C . ASN A 1 188 ? -5.480 -6.530 12.052 1.00 94.62 188 ASN A C 1
ATOM 1411 O O . ASN A 1 188 ? -4.714 -6.688 11.101 1.00 94.62 188 ASN A O 1
ATOM 1415 N N . ILE A 1 189 ? -6.705 -6.011 11.901 1.00 94.25 189 ILE A N 1
ATOM 1416 C CA . ILE A 1 189 ? -7.247 -5.551 10.610 1.00 94.25 189 ILE A CA 1
ATOM 1417 C C . ILE A 1 189 ? -6.398 -4.407 10.049 1.00 94.25 189 ILE A C 1
ATOM 1419 O O . ILE A 1 189 ? -6.100 -4.394 8.855 1.00 94.25 189 ILE A O 1
ATOM 1423 N N . THR A 1 190 ? -5.963 -3.474 10.895 1.00 93.75 190 THR A N 1
ATOM 1424 C CA . THR A 1 190 ? -5.074 -2.379 10.494 1.00 93.75 190 THR A CA 1
ATOM 1425 C C . THR A 1 190 ? -3.751 -2.919 9.948 1.00 93.75 190 THR A C 1
ATOM 1427 O O . THR A 1 190 ? -3.359 -2.541 8.844 1.00 93.75 190 THR A O 1
ATOM 1430 N N . ARG A 1 191 ? -3.099 -3.869 10.636 1.00 94.88 191 ARG A N 1
ATOM 1431 C CA . ARG A 1 191 ? -1.874 -4.516 10.117 1.00 94.88 191 ARG A CA 1
ATOM 1432 C C . ARG A 1 191 ? -2.114 -5.222 8.785 1.00 94.88 191 ARG A C 1
ATOM 1434 O O . ARG A 1 191 ? -1.329 -5.065 7.855 1.00 94.88 191 ARG A O 1
ATOM 1441 N N . GLN A 1 192 ? -3.212 -5.968 8.671 1.00 95.44 192 GLN A N 1
ATOM 1442 C CA . GLN A 1 192 ? -3.564 -6.668 7.435 1.00 95.44 192 GLN A CA 1
ATOM 1443 C C . GLN A 1 192 ? -3.819 -5.692 6.277 1.00 95.44 192 GLN A C 1
ATOM 1445 O O . GLN A 1 192 ? -3.377 -5.927 5.155 1.00 95.44 192 GLN A O 1
ATOM 1450 N N . THR A 1 193 ? -4.490 -4.573 6.548 1.00 92.44 193 THR A N 1
ATOM 1451 C CA . THR A 1 193 ? -4.731 -3.510 5.563 1.00 92.44 193 THR A CA 1
ATOM 1452 C C . THR A 1 193 ? -3.414 -2.888 5.101 1.00 92.44 193 THR A C 1
ATOM 1454 O O . THR A 1 193 ? -3.214 -2.707 3.900 1.00 92.44 193 THR A O 1
ATOM 1457 N N . GLY A 1 194 ? -2.482 -2.647 6.028 1.00 92.50 194 GLY A N 1
ATOM 1458 C CA . GLY A 1 194 ? -1.126 -2.200 5.711 1.00 92.50 194 GLY A CA 1
ATOM 1459 C C . GLY A 1 194 ? -0.370 -3.180 4.818 1.00 92.50 194 GLY A C 1
ATOM 1460 O O . GLY A 1 194 ? 0.165 -2.772 3.788 1.00 92.50 194 GLY A O 1
ATOM 1461 N N . ALA A 1 195 ? -0.396 -4.473 5.148 1.00 93.25 195 ALA A N 1
ATOM 1462 C CA . ALA A 1 195 ? 0.223 -5.518 4.333 1.00 93.25 195 ALA A CA 1
ATOM 1463 C C . ALA A 1 195 ? -0.369 -5.563 2.911 1.00 93.25 195 ALA A C 1
ATOM 1465 O O . ALA A 1 195 ? 0.371 -5.561 1.928 1.00 93.25 195 ALA A O 1
ATOM 1466 N N . ASN A 1 196 ? -1.700 -5.501 2.784 1.00 92.88 196 ASN A N 1
ATOM 1467 C CA . ASN A 1 196 ? -2.377 -5.457 1.485 1.00 92.88 196 ASN A CA 1
ATOM 1468 C C . ASN A 1 196 ? -1.972 -4.219 0.664 1.00 92.88 196 ASN A C 1
ATOM 1470 O O . ASN A 1 196 ? -1.746 -4.322 -0.543 1.00 92.88 196 ASN A O 1
ATOM 1474 N N . ALA A 1 197 ? -1.844 -3.055 1.306 1.00 87.19 197 ALA A N 1
ATOM 1475 C CA . ALA A 1 197 ? -1.391 -1.830 0.652 1.00 87.19 197 ALA A CA 1
ATOM 1476 C C . ALA A 1 197 ? 0.070 -1.937 0.172 1.00 87.19 197 ALA A C 1
ATOM 1478 O O . ALA A 1 197 ? 0.378 -1.528 -0.948 1.00 87.19 197 ALA A O 1
ATOM 1479 N N . GLN A 1 198 ? 0.963 -2.551 0.957 1.00 90.94 198 GLN A N 1
ATOM 1480 C CA . GLN A 1 198 ? 2.342 -2.829 0.530 1.00 90.94 198 GLN A CA 1
ATOM 1481 C C . GLN A 1 198 ? 2.387 -3.758 -0.693 1.00 90.94 198 GLN A C 1
ATOM 1483 O O . GLN A 1 198 ? 3.143 -3.505 -1.639 1.00 90.94 198 GLN A O 1
ATOM 1488 N N . THR A 1 199 ? 1.553 -4.804 -0.709 1.00 93.25 199 THR A N 1
ATOM 1489 C CA . THR A 1 199 ? 1.408 -5.702 -1.864 1.00 93.25 199 THR A CA 1
ATOM 1490 C C . THR A 1 199 ? 0.892 -4.958 -3.096 1.00 93.25 199 THR A C 1
ATOM 1492 O O . THR A 1 199 ? 1.413 -5.169 -4.190 1.00 93.25 199 THR A O 1
ATOM 1495 N N . ALA A 1 200 ? -0.078 -4.052 -2.941 1.00 86.50 200 ALA A N 1
ATOM 1496 C CA . ALA A 1 200 ? -0.607 -3.252 -4.046 1.00 86.50 200 ALA A CA 1
ATOM 1497 C C . ALA A 1 200 ? 0.468 -2.351 -4.682 1.00 86.50 200 ALA A C 1
ATOM 1499 O O . ALA A 1 200 ? 0.581 -2.321 -5.908 1.00 86.50 200 ALA A O 1
ATOM 1500 N N . VAL A 1 201 ? 1.309 -1.698 -3.870 1.00 87.25 201 VAL A N 1
ATOM 1501 C CA . VAL A 1 201 ? 2.467 -0.930 -4.370 1.00 87.25 201 VAL A CA 1
ATOM 1502 C C . VAL A 1 201 ? 3.449 -1.837 -5.113 1.00 87.25 201 VAL A C 1
ATOM 1504 O O . VAL A 1 201 ? 3.939 -1.476 -6.181 1.00 87.25 201 VAL A O 1
ATOM 1507 N N . GLY A 1 202 ? 3.696 -3.045 -4.596 1.00 86.00 202 GLY A N 1
ATOM 1508 C CA . GLY A 1 202 ? 4.546 -4.031 -5.268 1.00 86.00 202 GLY A CA 1
ATOM 1509 C C . GLY A 1 202 ? 4.000 -4.440 -6.638 1.00 86.00 202 GLY A C 1
ATOM 1510 O O . GLY A 1 202 ? 4.755 -4.520 -7.605 1.00 86.00 202 GLY A O 1
ATOM 1511 N N . LYS A 1 203 ? 2.681 -4.631 -6.750 1.00 91.75 203 LYS A N 1
ATOM 1512 C CA . LYS A 1 203 ? 2.022 -4.925 -8.028 1.00 91.75 203 LYS A CA 1
ATOM 1513 C C . LYS A 1 203 ? 2.158 -3.764 -9.015 1.00 91.75 203 LYS A C 1
ATOM 1515 O O . LYS A 1 203 ? 2.567 -3.988 -10.148 1.00 91.75 203 LYS A O 1
ATOM 1520 N N . GLN A 1 204 ? 1.889 -2.535 -8.577 1.00 83.38 204 GLN A N 1
ATOM 1521 C CA . GLN A 1 204 ? 2.046 -1.342 -9.417 1.00 83.38 204 GLN A CA 1
ATOM 1522 C C . GLN A 1 204 ? 3.487 -1.173 -9.915 1.00 83.38 204 GLN A C 1
ATOM 1524 O O . GLN A 1 204 ? 3.694 -0.837 -11.081 1.00 83.38 204 GLN A O 1
ATOM 1529 N N . LEU A 1 205 ? 4.481 -1.453 -9.063 1.00 91.25 205 LEU A N 1
ATOM 1530 C CA . LEU A 1 205 ? 5.885 -1.479 -9.467 1.00 91.25 205 LEU A CA 1
ATOM 1531 C C . LEU A 1 205 ? 6.118 -2.516 -10.572 1.00 91.25 205 LEU A C 1
ATOM 1533 O O . LEU A 1 205 ? 6.707 -2.180 -11.592 1.00 91.25 205 LEU A O 1
ATOM 1537 N N . MET A 1 206 ? 5.659 -3.757 -10.396 1.00 92.38 206 MET A N 1
ATOM 1538 C CA . MET A 1 206 ? 5.855 -4.821 -11.390 1.00 92.38 206 MET A CA 1
ATOM 1539 C C . MET A 1 206 ? 5.176 -4.504 -12.727 1.00 92.38 206 MET A C 1
ATOM 1541 O O . MET A 1 206 ? 5.780 -4.714 -13.781 1.00 92.38 206 MET A O 1
ATOM 1545 N N . ASP A 1 207 ? 3.968 -3.942 -12.697 1.00 91.25 207 ASP A N 1
ATOM 1546 C CA . ASP A 1 207 ? 3.255 -3.508 -13.901 1.00 91.25 207 ASP A CA 1
ATOM 1547 C C . ASP A 1 207 ? 4.043 -2.403 -14.628 1.00 91.25 207 ASP A C 1
ATOM 1549 O O . ASP A 1 207 ? 4.248 -2.467 -15.842 1.00 91.25 207 ASP A O 1
ATOM 1553 N N . PHE A 1 208 ? 4.568 -1.422 -13.888 1.00 86.25 208 PHE A N 1
ATOM 1554 C CA . PHE A 1 208 ? 5.390 -0.353 -14.455 1.00 86.25 208 PHE A CA 1
ATOM 1555 C C . PHE A 1 208 ? 6.730 -0.861 -15.010 1.00 86.25 208 PHE A C 1
ATOM 1557 O O . PHE A 1 208 ? 7.123 -0.484 -16.114 1.00 86.25 208 PHE A O 1
ATOM 1564 N N . LEU A 1 209 ? 7.420 -1.752 -14.291 1.00 89.75 209 LEU A N 1
ATOM 1565 C CA . LEU A 1 209 ? 8.655 -2.384 -14.763 1.00 89.75 209 LEU A CA 1
ATOM 1566 C C . LEU A 1 209 ? 8.413 -3.199 -16.038 1.00 89.75 209 LEU A C 1
ATOM 1568 O O . LEU A 1 209 ? 9.227 -3.154 -16.958 1.00 89.75 209 LEU A O 1
ATOM 1572 N N . THR A 1 210 ? 7.269 -3.878 -16.133 1.00 92.25 210 THR A N 1
ATOM 1573 C CA . THR A 1 210 ? 6.859 -4.599 -17.346 1.00 92.25 210 THR A CA 1
ATOM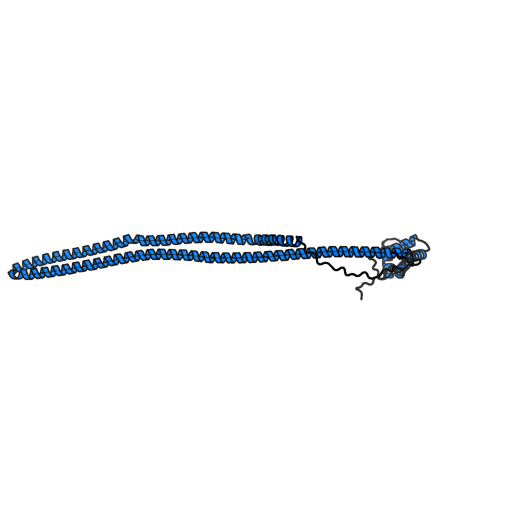 1574 C C . THR A 1 210 ? 6.653 -3.635 -18.517 1.00 92.25 210 THR A C 1
ATOM 1576 O O . THR A 1 210 ? 7.151 -3.888 -19.614 1.00 92.25 210 THR A O 1
ATOM 1579 N N . GLN A 1 211 ? 6.002 -2.488 -18.292 1.00 88.25 211 GLN A N 1
ATOM 1580 C CA . GLN A 1 211 ? 5.847 -1.447 -19.317 1.00 88.25 211 GLN A CA 1
ATOM 1581 C C . GLN A 1 211 ? 7.193 -0.856 -19.764 1.00 88.25 211 GLN A C 1
ATOM 1583 O O . GLN A 1 211 ? 7.400 -0.642 -20.960 1.00 88.25 211 GLN A O 1
ATOM 1588 N N . LEU A 1 212 ? 8.125 -0.608 -18.835 1.00 87.94 212 LEU A N 1
ATOM 1589 C CA . LEU A 1 212 ? 9.483 -0.170 -19.180 1.00 87.94 212 LEU A CA 1
ATOM 1590 C C . LEU A 1 212 ? 10.243 -1.237 -19.976 1.00 87.94 212 LEU A C 1
ATOM 1592 O O . LEU A 1 212 ? 10.934 -0.897 -20.937 1.00 87.94 212 LEU A O 1
ATOM 1596 N N . GLY A 1 213 ? 10.083 -2.514 -19.618 1.00 85.69 213 GLY A N 1
ATOM 1597 C CA . GLY A 1 213 ? 10.621 -3.647 -20.368 1.00 85.69 213 GLY A CA 1
ATOM 1598 C C . GLY A 1 213 ? 10.106 -3.687 -21.808 1.00 85.69 213 GLY A C 1
ATOM 1599 O O . GLY A 1 213 ? 10.907 -3.809 -22.733 1.00 85.69 213 GLY A O 1
ATOM 1600 N N . GLY A 1 214 ? 8.800 -3.480 -22.007 1.00 87.62 214 GLY A N 1
ATOM 1601 C CA . GLY A 1 214 ? 8.191 -3.348 -23.335 1.00 87.62 214 GLY A CA 1
ATOM 1602 C C . GLY A 1 214 ? 8.792 -2.195 -24.144 1.00 87.62 214 GLY A C 1
ATOM 1603 O O . GLY A 1 214 ? 9.287 -2.410 -25.245 1.00 87.62 214 GLY A O 1
ATOM 1604 N N . LYS A 1 215 ? 8.884 -0.992 -23.558 1.00 85.75 215 LYS A N 1
ATOM 1605 C CA . LYS A 1 215 ? 9.505 0.172 -24.224 1.00 85.75 215 LYS A CA 1
ATOM 1606 C C . LYS A 1 215 ? 10.965 -0.072 -24.608 1.00 85.75 215 LYS A C 1
ATOM 1608 O O . LYS A 1 215 ? 11.409 0.371 -25.663 1.00 85.75 215 LYS A O 1
ATOM 1613 N N . ARG A 1 216 ? 11.732 -0.771 -23.763 1.00 87.69 216 ARG A N 1
ATOM 1614 C CA . ARG A 1 216 ? 13.106 -1.176 -24.096 1.00 87.69 216 ARG A CA 1
ATOM 1615 C C . ARG A 1 216 ? 13.137 -2.145 -25.269 1.00 87.69 216 ARG A C 1
ATOM 1617 O O . ARG A 1 216 ? 13.982 -1.976 -26.141 1.00 87.69 216 ARG A O 1
ATOM 1624 N N . ALA A 1 217 ? 12.246 -3.133 -25.294 1.00 87.56 217 ALA A N 1
ATOM 1625 C CA . ALA A 1 217 ? 12.144 -4.071 -26.406 1.00 87.56 217 ALA A CA 1
ATOM 1626 C C . ALA A 1 217 ? 11.796 -3.348 -27.720 1.00 87.56 217 ALA A C 1
ATOM 1628 O O . ALA A 1 217 ? 12.436 -3.612 -28.735 1.00 87.56 217 ALA A O 1
ATOM 1629 N N . ASP A 1 218 ? 10.886 -2.372 -27.686 1.00 90.06 218 ASP A N 1
ATOM 1630 C CA . ASP A 1 218 ? 10.534 -1.548 -28.850 1.00 90.06 218 ASP A CA 1
ATOM 1631 C C . ASP A 1 218 ? 11.726 -0.719 -29.354 1.00 90.06 218 ASP A C 1
ATOM 1633 O O . ASP A 1 218 ? 11.999 -0.666 -30.559 1.00 90.06 218 ASP A O 1
ATOM 1637 N N . ILE A 1 219 ? 12.488 -0.106 -28.439 1.00 87.06 219 ILE A N 1
ATOM 1638 C CA . ILE A 1 219 ? 13.724 0.609 -28.788 1.00 87.06 219 ILE A CA 1
ATOM 1639 C C . ILE A 1 219 ? 14.745 -0.361 -29.383 1.00 87.06 219 ILE A C 1
ATOM 1641 O O . ILE A 1 219 ? 15.334 -0.048 -30.411 1.00 87.06 219 ILE A O 1
ATOM 1645 N N . MET A 1 220 ? 14.930 -1.547 -28.802 1.00 84.25 220 MET A N 1
ATOM 1646 C CA . MET A 1 220 ? 15.848 -2.558 -29.338 1.00 84.25 220 MET A CA 1
ATOM 1647 C C . MET A 1 220 ? 15.425 -3.036 -30.731 1.00 84.25 220 MET A C 1
ATOM 1649 O O . MET A 1 220 ? 16.267 -3.130 -31.620 1.00 84.25 220 MET A O 1
ATOM 1653 N N . SER A 1 221 ? 14.128 -3.249 -30.966 1.00 90.25 221 SER A N 1
ATOM 1654 C CA . SER A 1 221 ? 13.597 -3.553 -32.299 1.00 90.25 221 SER A CA 1
ATOM 1655 C C . SER A 1 221 ? 13.869 -2.414 -33.285 1.00 90.25 221 SER A C 1
ATOM 1657 O O . SER A 1 221 ? 14.209 -2.659 -34.444 1.00 90.25 221 SER A O 1
ATOM 1659 N N . THR A 1 222 ? 13.747 -1.165 -32.833 1.00 85.44 222 THR A N 1
ATOM 1660 C CA . THR A 1 222 ? 14.056 0.016 -33.647 1.00 85.44 222 THR A CA 1
ATOM 1661 C C . THR A 1 222 ? 15.550 0.093 -33.956 1.00 85.44 222 THR A C 1
ATOM 1663 O O . THR A 1 222 ? 15.909 0.307 -35.106 1.00 85.44 222 THR A O 1
ATOM 1666 N N . ILE A 1 223 ? 16.426 -0.170 -32.981 1.00 85.88 223 ILE A N 1
ATOM 1667 C CA . ILE A 1 223 ? 17.882 -0.251 -33.172 1.00 85.88 223 ILE A CA 1
ATOM 1668 C C . ILE A 1 223 ? 18.227 -1.314 -34.216 1.00 85.88 223 ILE A C 1
ATOM 1670 O O . ILE A 1 223 ? 19.000 -1.033 -35.127 1.00 85.88 223 ILE A O 1
ATOM 1674 N N . SER A 1 224 ? 17.645 -2.515 -34.126 1.00 85.06 224 SER A N 1
ATOM 1675 C CA . SER A 1 224 ? 17.865 -3.583 -35.109 1.00 85.06 224 SER A CA 1
ATOM 1676 C C . SER A 1 224 ? 17.428 -3.173 -36.515 1.00 85.06 224 SER A C 1
ATOM 1678 O O . SER A 1 224 ? 18.146 -3.438 -37.479 1.00 85.06 224 SER A O 1
ATOM 1680 N N . LYS A 1 225 ? 16.285 -2.487 -36.641 1.00 87.38 225 LYS A N 1
ATOM 1681 C CA . LYS A 1 225 ? 15.822 -1.949 -37.924 1.00 87.38 225 LYS A CA 1
ATOM 1682 C C . LYS A 1 225 ? 16.785 -0.890 -38.465 1.00 87.38 225 LYS A C 1
ATOM 1684 O O . LYS A 1 225 ? 17.242 -1.017 -39.593 1.00 87.38 225 LYS A O 1
ATOM 1689 N N . THR A 1 226 ? 17.160 0.087 -37.644 1.00 84.12 226 THR A N 1
ATOM 1690 C CA . THR A 1 226 ? 18.108 1.147 -38.012 1.00 84.12 226 THR A CA 1
ATOM 1691 C C . THR A 1 226 ? 19.472 0.574 -38.413 1.00 84.12 226 THR A C 1
ATOM 1693 O O . THR A 1 226 ? 20.063 1.018 -39.392 1.00 84.12 226 THR A O 1
ATOM 1696 N N . ALA A 1 227 ? 19.960 -0.458 -37.721 1.00 82.38 227 ALA A N 1
ATOM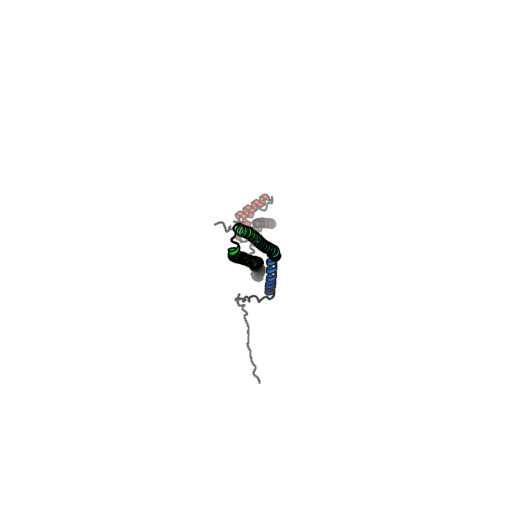 1697 C CA . ALA A 1 227 ? 21.189 -1.161 -38.089 1.00 82.38 227 ALA A CA 1
ATOM 1698 C C . ALA A 1 227 ? 21.066 -1.874 -39.450 1.00 82.38 227 ALA A C 1
ATOM 1700 O O . ALA A 1 227 ? 22.006 -1.855 -40.246 1.00 82.38 227 ALA A O 1
ATOM 1701 N N . SER A 1 228 ? 19.907 -2.474 -39.749 1.00 82.50 228 SER A N 1
ATOM 1702 C CA . SER A 1 228 ? 19.633 -3.048 -41.072 1.00 82.50 228 SER A CA 1
ATOM 1703 C C . SER A 1 228 ? 19.583 -1.976 -42.161 1.00 82.50 228 SER A C 1
ATOM 1705 O O . SER A 1 228 ? 20.096 -2.206 -43.254 1.00 82.50 228 SER A O 1
ATOM 1707 N N . ASP A 1 229 ? 18.992 -0.815 -41.878 1.00 83.06 229 ASP A N 1
ATOM 1708 C CA . ASP A 1 229 ? 18.927 0.305 -42.820 1.00 83.06 229 ASP A CA 1
ATOM 1709 C C . ASP A 1 229 ? 20.334 0.851 -43.117 1.00 83.06 229 ASP A C 1
ATOM 1711 O O . ASP A 1 229 ? 20.688 1.018 -44.285 1.00 83.06 229 ASP A O 1
ATOM 1715 N N . PHE A 1 230 ? 21.183 1.013 -42.093 1.00 80.38 230 PHE A N 1
ATOM 1716 C CA . PHE A 1 230 ? 22.597 1.372 -42.270 1.00 80.38 230 PHE A CA 1
ATOM 1717 C C . PHE A 1 230 ? 23.361 0.351 -43.114 1.00 80.38 230 PHE A C 1
ATOM 1719 O O . PHE A 1 230 ? 24.142 0.733 -43.986 1.00 80.38 230 PHE A O 1
ATOM 1726 N N . ARG A 1 231 ? 23.119 -0.947 -42.901 1.00 80.31 231 ARG A N 1
ATOM 1727 C CA . ARG A 1 231 ? 23.738 -1.999 -43.714 1.00 80.31 231 ARG A CA 1
ATOM 1728 C C . ARG A 1 231 ? 23.303 -1.916 -45.171 1.00 80.31 231 ARG A C 1
ATOM 1730 O O . ARG A 1 231 ? 24.146 -1.987 -46.058 1.00 80.31 231 ARG A O 1
ATOM 1737 N N . ASN A 1 232 ? 22.004 -1.767 -45.417 1.00 81.69 232 ASN A N 1
ATOM 1738 C CA . ASN A 1 232 ? 21.459 -1.679 -46.769 1.00 81.69 232 ASN A CA 1
ATOM 1739 C C . ASN A 1 232 ? 22.009 -0.456 -47.513 1.00 81.69 232 ASN A C 1
ATOM 1741 O O . ASN A 1 232 ? 22.333 -0.552 -48.694 1.00 81.69 232 ASN A O 1
ATOM 1745 N N . GLU A 1 233 ? 22.156 0.672 -46.820 1.00 79.94 233 GLU A N 1
ATOM 1746 C CA . GLU A 1 233 ? 22.768 1.883 -47.365 1.00 79.94 233 GLU A CA 1
ATOM 1747 C C . GLU A 1 233 ? 24.265 1.692 -47.656 1.00 79.94 233 GLU A C 1
ATOM 1749 O O . GLU A 1 233 ? 24.729 2.036 -48.741 1.00 79.94 233 GLU A O 1
ATOM 1754 N N . SER A 1 234 ? 25.018 1.079 -46.737 1.00 75.31 234 SER A N 1
ATOM 1755 C CA . SER A 1 234 ? 26.437 0.757 -46.949 1.00 75.31 234 SER A CA 1
ATOM 1756 C C . SER A 1 234 ? 26.639 -0.187 -48.141 1.00 75.31 234 SER A C 1
ATOM 1758 O O . SER A 1 234 ? 27.464 0.073 -49.015 1.00 75.31 234 SER A O 1
ATOM 1760 N N . ALA A 1 235 ? 25.817 -1.236 -48.249 1.00 76.12 235 ALA A N 1
ATOM 1761 C CA . ALA A 1 235 ? 25.845 -2.168 -49.373 1.00 76.12 235 ALA A CA 1
ATOM 1762 C C . ALA A 1 235 ? 25.483 -1.492 -50.707 1.00 76.12 235 ALA A C 1
ATOM 1764 O O . ALA A 1 235 ? 26.083 -1.804 -51.736 1.00 76.12 235 ALA A O 1
ATOM 1765 N N . ARG A 1 236 ? 24.532 -0.544 -50.703 1.00 77.62 236 ARG A N 1
ATOM 1766 C CA . ARG A 1 236 ? 24.209 0.268 -51.887 1.00 77.62 236 ARG A CA 1
ATOM 1767 C C . ARG A 1 236 ? 25.394 1.114 -52.325 1.00 77.62 236 ARG A C 1
ATOM 1769 O O . ARG A 1 236 ? 25.755 1.051 -53.493 1.00 77.62 236 ARG A O 1
ATOM 1776 N N . ARG A 1 237 ? 26.040 1.822 -51.395 1.00 73.69 237 ARG A N 1
ATOM 1777 C CA . ARG A 1 237 ? 27.238 2.622 -51.690 1.00 73.69 237 ARG A CA 1
ATOM 1778 C C . ARG A 1 237 ? 28.368 1.765 -52.240 1.00 73.69 237 ARG A C 1
ATOM 1780 O O . ARG A 1 237 ? 28.896 2.086 -53.293 1.00 73.69 237 ARG A O 1
ATOM 1787 N N . ALA A 1 238 ? 28.653 0.626 -51.611 1.00 74.69 238 ALA A N 1
ATOM 1788 C CA . ALA A 1 238 ? 29.651 -0.314 -52.114 1.00 74.69 238 ALA A CA 1
ATOM 1789 C C . ALA A 1 238 ? 29.307 -0.826 -53.526 1.00 74.69 238 ALA A C 1
ATOM 1791 O O . ALA A 1 238 ? 30.189 -0.945 -54.374 1.00 74.69 238 ALA A O 1
ATOM 1792 N N . SER A 1 239 ? 28.027 -1.098 -53.810 1.00 74.75 239 SER A N 1
ATOM 1793 C CA . SER A 1 239 ? 27.589 -1.482 -55.156 1.00 74.75 239 SER A CA 1
ATOM 1794 C C . SER A 1 239 ? 27.731 -0.347 -56.169 1.00 74.75 239 SER A C 1
ATOM 1796 O O . SER A 1 239 ? 28.042 -0.630 -57.326 1.00 74.75 239 SER A O 1
ATOM 1798 N N . ASP A 1 240 ? 27.452 0.895 -55.788 1.00 76.19 240 ASP A N 1
ATOM 1799 C CA . ASP A 1 240 ? 27.545 2.046 -56.684 1.00 76.19 240 ASP A CA 1
ATOM 1800 C C . ASP A 1 240 ? 29.009 2.426 -56.948 1.00 76.19 240 ASP A C 1
ATOM 1802 O O . ASP A 1 240 ? 29.371 2.657 -58.101 1.00 76.19 240 ASP A O 1
ATOM 1806 N N . ASP A 1 241 ? 29.875 2.345 -55.936 1.00 72.62 241 ASP A N 1
ATOM 1807 C CA . ASP A 1 241 ? 31.328 2.481 -56.082 1.00 72.62 241 ASP A CA 1
ATOM 1808 C C . ASP A 1 241 ? 31.896 1.380 -56.992 1.00 72.62 241 ASP A C 1
ATOM 1810 O O . ASP A 1 241 ? 32.693 1.657 -57.889 1.00 72.62 241 ASP A O 1
ATOM 1814 N N . ALA A 1 242 ? 31.439 0.131 -56.832 1.00 71.62 242 ALA A N 1
ATOM 1815 C CA . ALA A 1 242 ? 31.831 -0.976 -57.703 1.00 71.62 242 ALA A CA 1
ATOM 1816 C C . ALA A 1 242 ? 31.360 -0.775 -59.154 1.00 71.62 242 ALA A C 1
ATOM 1818 O O . ALA A 1 242 ? 32.116 -1.051 -60.085 1.00 71.62 242 ALA A O 1
ATOM 1819 N N . LYS A 1 243 ? 30.138 -0.261 -59.370 1.00 74.69 243 LYS A N 1
ATOM 1820 C CA . LYS A 1 243 ? 29.650 0.099 -60.715 1.00 74.69 243 LYS A CA 1
ATOM 1821 C C . LYS A 1 243 ? 30.486 1.212 -61.332 1.00 74.69 243 LYS A C 1
ATOM 1823 O O . LYS A 1 243 ? 30.822 1.113 -62.507 1.00 74.69 243 LYS A O 1
ATOM 1828 N N . PHE A 1 244 ? 30.824 2.241 -60.558 1.00 72.44 244 PHE A N 1
ATOM 1829 C CA . PHE A 1 244 ? 31.658 3.345 -61.019 1.00 72.44 244 PHE A CA 1
ATOM 1830 C C . PHE A 1 244 ? 33.066 2.862 -61.392 1.00 72.44 244 PHE A C 1
ATOM 1832 O O . PHE A 1 244 ? 33.552 3.163 -62.481 1.00 72.44 244 PHE A O 1
ATOM 1839 N N . ALA A 1 245 ? 33.692 2.040 -60.545 1.00 69.94 245 ALA A N 1
ATOM 1840 C CA . ALA A 1 245 ? 34.989 1.431 -60.830 1.00 69.94 245 ALA A CA 1
ATOM 1841 C C . ALA A 1 245 ? 34.940 0.527 -62.074 1.00 69.94 245 ALA A C 1
ATOM 1843 O O . ALA A 1 245 ? 35.841 0.567 -62.911 1.00 69.94 245 ALA A O 1
ATOM 1844 N N . TRP A 1 246 ? 33.869 -0.257 -62.236 1.00 71.56 246 TRP A N 1
ATOM 1845 C CA . TRP A 1 246 ? 33.679 -1.110 -63.408 1.00 71.56 246 TRP A CA 1
ATOM 1846 C C . TRP A 1 246 ? 33.449 -0.306 -64.693 1.00 71.56 246 TRP A C 1
ATOM 1848 O O . TRP A 1 246 ? 34.008 -0.654 -65.733 1.00 71.56 246 TRP A O 1
ATOM 1858 N N . GLN A 1 247 ? 32.679 0.785 -64.636 1.00 75.12 247 GLN A N 1
ATOM 1859 C CA . GLN A 1 247 ? 32.519 1.717 -65.757 1.00 75.12 247 GLN A CA 1
ATOM 1860 C C . GLN A 1 247 ? 33.856 2.348 -66.136 1.00 75.12 247 GLN A C 1
ATOM 1862 O O . GLN A 1 247 ? 34.239 2.276 -67.295 1.00 75.12 247 GLN A O 1
ATOM 1867 N N . GLN A 1 248 ? 34.616 2.854 -65.164 1.00 72.19 248 GLN A N 1
ATOM 1868 C CA . GLN A 1 248 ? 35.940 3.422 -65.412 1.00 72.19 248 GLN A CA 1
ATOM 1869 C C . GLN A 1 248 ? 36.899 2.400 -66.045 1.00 72.19 248 GLN A C 1
ATOM 1871 O O . GLN A 1 248 ? 37.617 2.728 -66.988 1.00 72.19 248 GLN A O 1
ATOM 1876 N N . ALA A 1 249 ? 36.892 1.151 -65.568 1.00 71.12 249 ALA A N 1
ATOM 1877 C CA . ALA A 1 249 ? 37.697 0.076 -66.145 1.00 71.12 249 ALA A CA 1
ATOM 1878 C C . ALA A 1 249 ? 37.242 -0.298 -67.568 1.00 71.12 249 ALA A C 1
ATOM 1880 O O . ALA A 1 249 ? 38.073 -0.571 -68.434 1.00 71.12 249 ALA A O 1
ATOM 1881 N N . THR A 1 250 ? 35.932 -0.292 -67.823 1.00 73.94 250 THR A N 1
ATOM 1882 C CA . THR A 1 250 ? 35.362 -0.563 -69.150 1.00 73.94 250 THR A CA 1
ATOM 1883 C C . THR A 1 250 ? 35.707 0.552 -70.130 1.00 73.94 250 THR A C 1
ATOM 1885 O O . THR A 1 250 ? 36.183 0.258 -71.220 1.00 73.94 250 THR A O 1
ATOM 1888 N N . ASP A 1 251 ? 35.561 1.813 -69.726 1.00 73.50 251 ASP A N 1
ATOM 1889 C CA . ASP A 1 251 ? 35.922 2.981 -70.531 1.00 73.50 251 ASP A CA 1
ATOM 1890 C C . ASP A 1 251 ? 37.423 2.996 -70.851 1.00 73.50 251 ASP A C 1
ATOM 1892 O O . ASP A 1 251 ? 37.809 3.274 -71.987 1.00 73.50 251 ASP A O 1
ATOM 1896 N N . ALA A 1 252 ? 38.279 2.641 -69.884 1.00 69.94 252 ALA A N 1
ATOM 1897 C CA . ALA A 1 252 ? 39.720 2.508 -70.100 1.00 69.94 252 ALA A CA 1
ATOM 1898 C C . ALA A 1 252 ? 40.047 1.398 -71.111 1.00 69.94 252 ALA A C 1
ATOM 1900 O O . ALA A 1 252 ? 40.831 1.611 -72.035 1.00 69.94 252 ALA A O 1
ATOM 1901 N N . ARG A 1 253 ? 39.400 0.234 -70.989 1.00 69.94 253 ARG A N 1
ATOM 1902 C CA . ARG A 1 253 ? 39.568 -0.876 -71.936 1.00 69.94 253 ARG A CA 1
ATOM 1903 C C . ARG A 1 253 ? 39.054 -0.519 -73.330 1.00 69.94 253 ARG A C 1
ATOM 1905 O O . ARG A 1 253 ? 39.691 -0.852 -74.323 1.00 69.94 253 ARG A O 1
ATOM 1912 N N . ASP A 1 254 ? 37.909 0.146 -73.429 1.00 72.75 254 ASP A N 1
ATOM 1913 C CA . ASP A 1 254 ? 37.335 0.570 -74.705 1.00 72.75 254 ASP A CA 1
ATOM 1914 C C . ASP A 1 254 ? 38.197 1.662 -75.359 1.00 72.75 254 ASP A C 1
ATOM 1916 O O . ASP A 1 254 ? 38.343 1.684 -76.584 1.00 72.75 254 ASP A O 1
ATOM 1920 N N . PHE A 1 255 ? 38.826 2.530 -74.560 1.00 72.31 255 PHE A N 1
ATOM 1921 C CA . PHE A 1 255 ? 39.849 3.465 -75.021 1.00 72.31 255 PHE A CA 1
ATOM 1922 C C . PHE A 1 255 ? 41.092 2.737 -75.551 1.00 72.31 255 PHE A C 1
ATOM 1924 O O . PHE A 1 255 ? 41.524 3.028 -76.665 1.00 72.31 255 PHE A O 1
ATOM 1931 N N . GLU A 1 256 ? 41.631 1.758 -74.818 1.00 67.50 256 GLU A N 1
ATOM 1932 C CA . GLU A 1 256 ? 42.754 0.928 -75.280 1.00 67.50 256 GLU A CA 1
ATOM 1933 C C . GLU A 1 256 ? 42.413 0.157 -76.558 1.00 67.50 256 GLU A C 1
ATOM 1935 O O . GLU A 1 256 ? 43.220 0.108 -77.483 1.00 67.50 256 GLU A O 1
ATOM 1940 N N . TYR A 1 257 ? 41.203 -0.398 -76.653 1.00 70.94 257 TYR A N 1
ATOM 1941 C CA . TYR A 1 257 ? 40.733 -1.085 -77.851 1.00 70.94 257 TYR A CA 1
ATOM 1942 C C . TYR A 1 257 ? 40.638 -0.134 -79.048 1.00 70.94 257 TYR A C 1
ATOM 1944 O O . TYR A 1 257 ? 41.081 -0.481 -80.141 1.00 70.94 257 TYR A O 1
ATOM 1952 N N . ARG A 1 258 ? 40.098 1.079 -78.858 1.00 67.25 258 ARG A N 1
ATOM 1953 C CA . ARG A 1 258 ? 40.057 2.110 -79.910 1.00 67.25 258 ARG A CA 1
ATOM 1954 C C . ARG A 1 258 ? 41.457 2.536 -80.330 1.00 67.25 258 ARG A C 1
ATOM 1956 O O . ARG A 1 258 ? 41.726 2.548 -81.519 1.00 67.25 258 ARG A O 1
ATOM 1963 N N . MET A 1 259 ? 42.354 2.793 -79.382 1.00 68.06 259 MET A N 1
ATOM 1964 C CA . MET A 1 259 ? 43.755 3.118 -79.663 1.00 68.06 259 MET A CA 1
ATOM 1965 C C . MET A 1 259 ? 44.472 1.991 -80.411 1.00 68.06 259 MET A C 1
ATOM 1967 O O . MET A 1 259 ? 45.181 2.249 -81.378 1.00 68.06 259 MET A O 1
ATOM 1971 N N . GLY A 1 260 ? 44.277 0.739 -79.994 1.00 64.62 260 GLY A N 1
ATOM 1972 C CA . GLY A 1 260 ? 44.855 -0.431 -80.653 1.00 64.62 260 GLY A CA 1
ATOM 1973 C C . GLY A 1 260 ? 44.292 -0.643 -82.056 1.00 64.62 260 GLY A C 1
ATOM 1974 O O . GLY A 1 260 ? 45.042 -0.955 -82.979 1.00 64.62 260 GLY A O 1
ATOM 1975 N N . LYS A 1 261 ? 42.989 -0.415 -82.245 1.00 67.12 261 LYS A N 1
ATOM 1976 C CA . LYS A 1 261 ? 42.353 -0.439 -83.562 1.00 67.12 261 LYS A CA 1
ATOM 1977 C C . LYS A 1 261 ? 42.864 0.695 -84.450 1.00 67.12 261 LYS A C 1
ATOM 1979 O O . LYS A 1 261 ? 43.233 0.421 -85.582 1.00 67.12 261 LYS A O 1
ATOM 1984 N N . ASP A 1 262 ? 42.936 1.924 -83.949 1.00 62.34 262 ASP A N 1
ATOM 1985 C CA . ASP A 1 262 ? 43.450 3.076 -84.694 1.00 62.34 262 ASP A CA 1
ATOM 1986 C C . ASP A 1 262 ? 44.924 2.869 -85.072 1.00 62.34 262 ASP A C 1
ATOM 1988 O O . ASP A 1 262 ? 45.319 3.180 -86.192 1.00 62.34 262 ASP A O 1
ATOM 1992 N N . ALA A 1 263 ? 45.729 2.276 -84.183 1.00 57.31 263 ALA A N 1
ATOM 1993 C CA . ALA A 1 263 ? 47.108 1.888 -84.471 1.00 57.31 263 ALA A CA 1
ATOM 1994 C C . ALA A 1 263 ? 47.186 0.794 -85.549 1.00 57.31 263 ALA A C 1
ATOM 1996 O O . ALA A 1 263 ? 47.994 0.910 -86.468 1.00 57.31 263 ALA A O 1
ATOM 1997 N N . ALA A 1 264 ? 46.325 -0.226 -85.488 1.00 59.41 264 ALA A N 1
ATOM 1998 C CA . ALA A 1 264 ? 46.244 -1.273 -86.504 1.00 59.41 264 ALA A CA 1
ATOM 1999 C C . ALA A 1 264 ? 45.721 -0.746 -87.853 1.00 59.41 264 ALA A C 1
ATOM 2001 O O . ALA A 1 264 ? 46.209 -1.163 -88.899 1.00 59.41 264 ALA A O 1
ATOM 2002 N N . ASP A 1 265 ? 44.777 0.199 -87.854 1.00 59.28 265 ASP A N 1
ATOM 2003 C CA . ASP A 1 265 ? 44.283 0.880 -89.054 1.00 59.28 265 ASP A CA 1
ATOM 2004 C C . ASP A 1 265 ? 45.377 1.785 -89.653 1.00 59.28 265 ASP A C 1
ATOM 2006 O O . ASP A 1 265 ? 45.544 1.820 -90.875 1.00 59.28 265 ASP A O 1
ATOM 2010 N N . TYR A 1 266 ? 46.189 2.446 -88.817 1.00 54.62 266 TYR A N 1
ATOM 2011 C CA . TYR A 1 266 ? 47.395 3.168 -89.240 1.00 54.62 266 TYR A CA 1
ATOM 2012 C C . TYR A 1 266 ? 48.466 2.233 -89.808 1.00 54.62 266 TYR A C 1
ATOM 2014 O O . TYR A 1 266 ? 49.082 2.556 -90.821 1.00 54.62 266 TYR A O 1
ATOM 2022 N N . GLU A 1 267 ? 48.685 1.071 -89.197 1.00 55.53 267 GLU A N 1
ATOM 2023 C CA . GLU A 1 267 ? 49.649 0.079 -89.669 1.00 55.53 267 GLU A CA 1
ATOM 2024 C C . GLU A 1 267 ? 49.176 -0.582 -90.971 1.00 55.53 267 GLU A C 1
ATOM 2026 O O . GLU A 1 267 ? 49.963 -0.752 -91.900 1.00 55.53 267 GLU A O 1
ATOM 2031 N N . LEU A 1 268 ? 47.877 -0.856 -91.113 1.00 55.50 268 LEU A N 1
ATOM 2032 C CA . LEU A 1 268 ? 47.267 -1.324 -92.357 1.00 55.50 268 LEU A CA 1
ATOM 2033 C C . LEU A 1 268 ? 47.336 -0.246 -93.449 1.00 55.50 268 LEU A C 1
ATOM 2035 O O . LEU A 1 268 ? 47.580 -0.566 -94.614 1.00 55.50 268 LEU A O 1
ATOM 2039 N N . ALA A 1 269 ? 47.162 1.031 -93.098 1.00 53.78 269 ALA A N 1
ATOM 2040 C CA . ALA A 1 269 ? 47.377 2.152 -94.009 1.00 53.78 269 ALA A CA 1
ATOM 2041 C C . ALA A 1 269 ? 48.856 2.281 -94.414 1.00 53.78 269 ALA A C 1
ATOM 2043 O O . ALA A 1 269 ? 49.143 2.489 -95.592 1.00 53.78 269 ALA A O 1
ATOM 2044 N N . ALA A 1 270 ? 49.794 2.078 -93.486 1.00 52.12 270 ALA A N 1
ATOM 2045 C CA . ALA A 1 270 ? 51.231 2.087 -93.750 1.00 52.12 270 ALA A CA 1
ATOM 2046 C C . ALA A 1 270 ? 51.670 0.892 -94.616 1.00 52.12 270 ALA A C 1
ATOM 2048 O O . ALA A 1 270 ? 52.428 1.069 -95.565 1.00 52.12 270 ALA A O 1
ATOM 2049 N N . GLN A 1 271 ? 51.138 -0.309 -94.381 1.00 50.44 271 GLN A N 1
ATOM 2050 C CA . GLN A 1 271 ? 51.391 -1.485 -95.220 1.00 50.44 271 GLN A CA 1
ATOM 2051 C C . GLN A 1 271 ? 50.769 -1.332 -96.616 1.00 50.44 271 GLN A C 1
ATOM 2053 O O . GLN A 1 271 ? 51.381 -1.717 -97.612 1.00 50.44 271 GLN A O 1
ATOM 2058 N N . ARG A 1 272 ? 49.596 -0.693 -96.727 1.00 50.56 272 ARG A N 1
ATOM 2059 C CA . ARG A 1 272 ? 49.008 -0.309 -98.024 1.00 50.56 272 ARG A CA 1
ATOM 2060 C C . ARG A 1 272 ? 49.797 0.800 -98.735 1.00 50.56 272 ARG A C 1
ATOM 2062 O O . ARG A 1 272 ? 49.730 0.874 -99.959 1.00 50.56 272 ARG A O 1
ATOM 2069 N N . ALA A 1 273 ? 50.572 1.612 -98.012 1.00 45.28 273 ALA A N 1
ATOM 2070 C CA . ALA A 1 273 ? 51.444 2.642 -98.582 1.00 45.28 273 ALA A CA 1
ATOM 2071 C C . ALA A 1 273 ? 52.751 2.086 -99.186 1.00 45.28 273 ALA A C 1
ATOM 2073 O O . ALA A 1 273 ? 53.364 2.752 -100.015 1.00 45.28 273 ALA A O 1
ATOM 2074 N N . VAL A 1 274 ? 53.155 0.855 -98.851 1.00 45.38 274 VAL A N 1
ATOM 2075 C CA . VAL A 1 274 ? 54.363 0.210 -99.412 1.00 45.38 274 VAL A CA 1
ATOM 2076 C C . VAL A 1 274 ? 54.101 -0.453 -100.780 1.00 45.38 274 VAL A C 1
ATOM 2078 O O . VAL A 1 274 ? 55.037 -0.880 -101.450 1.00 45.38 274 VAL A O 1
ATOM 2081 N N . GLY A 1 275 ? 52.849 -0.501 -101.257 1.00 41.22 275 GLY A N 1
ATOM 2082 C CA . GLY A 1 275 ? 52.481 -1.297 -102.439 1.00 41.22 275 GLY A CA 1
ATOM 2083 C C . GLY A 1 275 ? 51.525 -0.668 -103.453 1.00 41.22 275 GLY A C 1
ATOM 2084 O O . GLY A 1 275 ? 50.956 -1.413 -104.246 1.00 41.22 275 GLY A O 1
ATOM 2085 N N . SER A 1 276 ? 51.305 0.650 -103.466 1.00 35.56 276 SER A N 1
ATOM 2086 C CA . SER A 1 276 ? 50.400 1.263 -104.452 1.00 35.56 276 SER A CA 1
ATOM 2087 C C . SER A 1 276 ? 50.891 2.631 -104.916 1.00 35.56 276 SER A C 1
ATOM 2089 O O . SER A 1 276 ? 50.694 3.643 -104.248 1.00 35.56 276 SER A O 1
ATOM 2091 N N . THR A 1 277 ? 51.483 2.654 -106.106 1.00 42.31 277 THR A N 1
ATOM 2092 C CA . THR A 1 277 ? 51.554 3.829 -106.979 1.00 42.31 277 THR A CA 1
ATOM 2093 C C . THR A 1 277 ? 50.141 4.344 -107.293 1.00 42.31 277 THR A C 1
ATOM 2095 O O . THR A 1 277 ? 49.197 3.565 -107.419 1.00 42.31 277 THR A O 1
ATOM 2098 N N . ASP A 1 278 ? 50.022 5.669 -107.389 1.00 47.88 278 ASP A N 1
ATOM 2099 C CA . ASP A 1 278 ? 48.849 6.463 -107.782 1.00 47.88 278 ASP A CA 1
ATOM 2100 C C . ASP A 1 278 ? 47.614 6.465 -106.868 1.00 47.88 278 ASP A C 1
ATOM 2102 O O . ASP A 1 278 ? 46.558 5.911 -107.178 1.00 47.88 278 ASP A O 1
ATOM 2106 N N . LYS A 1 279 ? 47.691 7.282 -105.808 1.00 46.12 279 LYS A N 1
ATOM 2107 C CA . LYS A 1 279 ? 46.575 8.157 -105.414 1.00 46.12 279 LYS A CA 1
ATOM 2108 C C . LYS A 1 279 ? 47.110 9.555 -105.117 1.00 46.12 279 LYS A C 1
ATOM 2110 O O . LYS A 1 279 ? 47.922 9.738 -104.219 1.00 46.12 279 LYS A O 1
ATOM 2115 N N . SER A 1 280 ? 46.654 10.524 -105.903 1.00 49.62 280 SER A N 1
ATOM 2116 C CA . SER A 1 280 ? 46.917 11.952 -105.736 1.00 49.62 280 SER A CA 1
ATOM 2117 C C . SER A 1 280 ? 46.648 12.390 -104.296 1.00 49.62 280 SER A C 1
ATOM 2119 O O . SER A 1 280 ? 45.511 12.288 -103.832 1.00 49.62 280 SER A O 1
ATOM 2121 N N . ASP A 1 281 ? 47.670 12.903 -103.610 1.00 58.50 281 ASP A N 1
ATOM 2122 C CA . ASP A 1 281 ? 47.481 13.657 -102.374 1.00 58.50 281 ASP A CA 1
ATOM 2123 C C . ASP A 1 281 ? 46.544 14.851 -102.675 1.00 58.50 281 ASP A C 1
ATOM 2125 O O . ASP A 1 281 ? 46.881 15.702 -103.515 1.00 58.50 281 ASP A O 1
ATOM 2129 N N . PRO A 1 282 ? 45.350 14.925 -102.054 1.00 59.06 282 PRO A N 1
ATOM 2130 C CA . PRO A 1 282 ? 44.408 16.019 -102.275 1.00 59.06 282 PRO A CA 1
ATOM 2131 C C . PRO A 1 282 ? 45.032 17.386 -101.969 1.00 59.06 282 PRO A C 1
ATOM 2133 O O . PRO A 1 282 ? 44.796 18.353 -102.696 1.00 59.06 282 PRO A O 1
ATOM 2136 N N . LEU A 1 283 ? 45.888 17.457 -100.942 1.00 64.38 283 LEU A N 1
ATOM 2137 C CA . LEU A 1 283 ? 46.624 18.665 -100.567 1.00 64.38 283 LEU A CA 1
ATOM 2138 C C . LEU A 1 283 ? 47.697 19.018 -101.598 1.00 64.38 283 LEU A C 1
ATOM 2140 O O . LEU A 1 283 ? 47.816 20.185 -101.974 1.00 64.38 283 LEU A O 1
ATOM 2144 N N . GLY A 1 284 ? 48.416 18.023 -102.118 1.00 67.38 284 GLY A N 1
ATOM 2145 C CA . GLY A 1 284 ? 49.354 18.197 -103.229 1.00 67.38 284 GLY A CA 1
ATOM 2146 C C . GLY A 1 284 ? 48.686 18.768 -104.486 1.00 67.38 284 GLY A C 1
ATOM 2147 O O . GLY A 1 284 ? 49.228 19.672 -105.123 1.00 67.38 284 GLY A O 1
ATOM 2148 N N . THR A 1 285 ? 47.467 18.321 -104.798 1.00 70.81 285 THR A N 1
ATOM 2149 C CA . THR A 1 285 ? 46.686 18.807 -105.952 1.00 70.81 285 THR A CA 1
ATOM 2150 C C . THR A 1 285 ? 46.272 20.273 -105.782 1.00 70.81 285 THR A C 1
ATOM 2152 O O . THR A 1 285 ? 46.428 21.077 -106.704 1.00 70.81 285 THR A O 1
ATOM 2155 N N . VAL A 1 286 ? 45.819 20.664 -104.585 1.00 73.88 286 VAL A N 1
ATOM 2156 C CA . VAL A 1 286 ? 45.487 22.067 -104.274 1.00 73.88 286 VAL A CA 1
ATOM 2157 C C . VAL A 1 286 ? 46.732 22.953 -104.226 1.00 73.88 286 VAL A C 1
ATOM 2159 O O . VAL A 1 286 ? 46.688 24.089 -104.697 1.00 73.88 286 VAL A O 1
ATOM 2162 N N . SER A 1 287 ? 47.855 22.433 -103.729 1.00 73.62 287 SER A N 1
ATOM 2163 C CA . SER A 1 287 ? 49.142 23.134 -103.713 1.00 73.62 287 SER A CA 1
ATOM 2164 C C . SER A 1 287 ? 49.626 23.467 -105.126 1.00 73.62 287 SER A C 1
ATOM 2166 O O . SER A 1 287 ? 49.931 24.623 -105.423 1.00 73.62 287 SER A O 1
ATOM 2168 N N . ASN A 1 288 ? 49.591 22.490 -106.036 1.00 75.75 288 ASN A N 1
ATOM 2169 C CA . ASN A 1 288 ? 49.959 22.700 -107.436 1.00 75.75 288 ASN A CA 1
ATOM 2170 C C . ASN A 1 288 ? 49.031 23.714 -108.118 1.00 75.75 288 ASN A C 1
ATOM 2172 O O . ASN A 1 288 ? 49.506 24.627 -108.794 1.00 75.75 288 ASN A O 1
ATOM 2176 N N . ARG A 1 289 ? 47.719 23.631 -107.861 1.00 77.62 289 ARG A N 1
ATOM 2177 C CA . ARG A 1 289 ? 46.750 24.582 -108.413 1.00 77.62 289 ARG A CA 1
ATOM 2178 C C . ARG A 1 289 ? 46.949 26.005 -107.888 1.00 77.62 289 ARG A C 1
ATOM 2180 O O . ARG A 1 289 ? 46.844 26.960 -108.653 1.00 77.62 289 ARG A O 1
ATOM 2187 N N . ALA A 1 290 ? 47.268 26.170 -106.607 1.00 75.50 290 ALA A N 1
ATOM 2188 C CA . ALA A 1 290 ? 47.577 27.478 -106.039 1.00 75.50 290 ALA A CA 1
ATOM 2189 C C . ALA A 1 290 ? 48.851 28.074 -106.662 1.00 75.50 290 ALA A C 1
ATOM 2191 O O . ALA A 1 290 ? 48.884 29.262 -106.971 1.00 75.50 290 ALA A O 1
ATOM 2192 N N . ILE A 1 291 ? 49.883 27.262 -106.913 1.00 78.25 291 ILE A N 1
ATOM 2193 C CA . ILE A 1 291 ? 51.106 27.721 -107.588 1.00 78.25 291 ILE A CA 1
ATOM 2194 C C . ILE A 1 291 ? 50.794 28.221 -109.007 1.00 78.25 291 ILE A C 1
ATOM 2196 O O . ILE A 1 291 ? 51.308 29.268 -109.398 1.00 78.25 291 ILE A O 1
ATOM 2200 N N . GLU A 1 292 ? 49.922 27.535 -109.752 1.00 78.62 292 GLU A N 1
ATOM 2201 C CA . GLU A 1 292 ? 49.466 27.984 -111.078 1.00 78.62 292 GLU A CA 1
ATOM 2202 C C . GLU A 1 292 ? 48.718 29.324 -111.015 1.00 78.62 292 GLU A C 1
ATOM 2204 O O . GLU A 1 292 ? 49.040 30.248 -111.760 1.00 78.62 292 GLU A O 1
ATOM 2209 N N . ILE A 1 293 ? 47.753 29.456 -110.098 1.00 79.75 293 ILE A N 1
ATOM 2210 C CA . ILE A 1 293 ? 46.920 30.664 -109.944 1.00 79.75 293 ILE A CA 1
ATOM 2211 C C . ILE A 1 293 ? 47.768 31.899 -109.613 1.00 79.75 293 ILE A C 1
ATOM 2213 O O . ILE A 1 293 ? 47.466 33.007 -110.063 1.00 79.75 293 ILE A O 1
ATOM 2217 N N . TYR A 1 294 ? 48.838 31.711 -108.840 1.00 77.75 294 TYR A N 1
ATOM 2218 C CA . TYR A 1 294 ? 49.766 32.770 -108.445 1.00 77.75 294 TYR A CA 1
ATOM 2219 C C . TYR A 1 294 ? 50.977 32.892 -109.390 1.00 77.75 294 TYR A C 1
ATOM 2221 O O . TYR A 1 294 ? 52.002 33.463 -109.012 1.00 77.75 294 TYR A O 1
ATOM 2229 N N . GLY A 1 295 ? 50.880 32.374 -110.621 1.00 76.06 295 GLY A N 1
ATOM 2230 C CA . GLY A 1 295 ? 51.880 32.579 -111.674 1.00 76.06 295 GLY A CA 1
ATOM 2231 C C . GLY A 1 295 ? 53.254 31.983 -111.358 1.00 76.06 295 GLY A C 1
ATOM 2232 O O . GLY A 1 295 ? 54.275 32.558 -111.723 1.00 76.06 295 GLY A O 1
ATOM 2233 N N . GLY A 1 296 ? 53.300 30.868 -110.625 1.00 70.62 296 GLY A N 1
ATOM 2234 C CA . GLY A 1 296 ? 54.540 30.224 -110.184 1.00 70.62 296 GLY A CA 1
ATOM 2235 C C . GLY A 1 296 ? 55.111 30.769 -108.870 1.00 70.62 296 GLY A C 1
ATOM 2236 O O . GLY A 1 296 ? 56.103 30.236 -108.368 1.00 70.62 296 GLY A O 1
ATOM 2237 N N . ASN A 1 297 ? 54.492 31.789 -108.262 1.00 77.00 297 ASN A N 1
ATOM 2238 C CA . ASN A 1 297 ? 54.934 32.332 -106.979 1.00 77.00 297 ASN A CA 1
ATOM 2239 C C . ASN A 1 297 ? 54.524 31.412 -105.816 1.00 77.00 297 ASN A C 1
ATOM 2241 O O . ASN A 1 297 ? 53.446 31.546 -105.229 1.00 77.00 297 ASN A O 1
ATOM 2245 N N . ARG A 1 298 ? 55.421 30.483 -105.461 1.00 74.75 298 ARG A N 1
ATOM 2246 C CA . ARG A 1 298 ? 55.203 29.488 -104.396 1.00 74.75 298 ARG A CA 1
ATOM 2247 C C . ARG A 1 298 ? 54.883 30.111 -103.042 1.00 74.75 298 ARG A C 1
ATOM 2249 O O . ARG A 1 298 ? 54.054 29.574 -102.316 1.00 74.75 298 ARG A O 1
ATOM 2256 N N . GLN A 1 299 ? 55.500 31.241 -102.709 1.00 72.94 299 GLN A N 1
ATOM 2257 C CA . GLN A 1 299 ? 55.299 31.865 -101.406 1.00 72.94 299 GLN A CA 1
ATOM 2258 C C . GLN A 1 299 ? 53.930 32.543 -101.309 1.00 72.94 299 GLN A C 1
ATOM 2260 O O . GLN A 1 299 ? 53.255 32.429 -100.289 1.00 72.94 299 GLN A O 1
ATOM 2265 N N . ALA A 1 300 ? 53.469 33.180 -102.389 1.00 71.31 300 ALA A N 1
ATOM 2266 C CA . ALA A 1 300 ? 52.114 33.723 -102.446 1.00 71.31 300 ALA A CA 1
ATOM 2267 C C . ALA A 1 300 ? 51.047 32.612 -102.412 1.00 71.31 300 ALA A C 1
ATOM 2269 O O . ALA A 1 300 ? 50.059 32.743 -101.690 1.00 71.31 300 ALA A O 1
ATOM 2270 N N . ALA A 1 301 ? 51.285 31.499 -103.115 1.00 73.69 301 ALA A N 1
ATOM 2271 C CA . ALA A 1 301 ? 50.411 30.327 -103.105 1.00 73.69 301 ALA A CA 1
ATOM 2272 C C . ALA A 1 301 ? 50.305 29.678 -101.712 1.00 73.69 301 ALA A C 1
ATOM 2274 O O . ALA A 1 301 ? 49.204 29.386 -101.248 1.00 73.69 301 ALA A O 1
ATOM 2275 N N . GLN A 1 302 ? 51.431 29.501 -101.015 1.00 77.00 302 GLN A N 1
ATOM 2276 C CA . GLN A 1 302 ? 51.453 28.959 -99.652 1.00 77.00 302 GLN A CA 1
ATOM 2277 C C . GLN A 1 302 ? 50.738 29.876 -98.659 1.00 77.00 302 GLN A C 1
ATOM 2279 O O . GLN A 1 302 ? 49.888 29.404 -97.909 1.00 77.00 302 GLN A O 1
ATOM 2284 N N . ASN A 1 303 ? 50.998 31.187 -98.713 1.00 75.00 303 ASN A N 1
ATOM 2285 C CA . ASN A 1 303 ? 50.309 32.157 -97.858 1.00 75.00 303 ASN A CA 1
ATOM 2286 C C . ASN A 1 303 ? 48.787 32.138 -98.082 1.00 75.00 303 ASN A C 1
ATOM 2288 O O . ASN A 1 303 ? 48.015 32.310 -97.139 1.00 75.00 303 ASN A O 1
ATOM 2292 N N . ALA A 1 304 ? 48.343 31.928 -99.324 1.00 73.25 304 ALA A N 1
ATOM 2293 C CA . ALA A 1 304 ? 46.927 31.826 -99.659 1.00 73.25 304 ALA A CA 1
ATOM 2294 C C . ALA A 1 304 ? 46.294 30.537 -99.111 1.00 73.25 304 ALA A C 1
ATOM 2296 O O . ALA A 1 304 ? 45.221 30.590 -98.509 1.00 73.25 304 ALA A O 1
ATOM 2297 N N . ILE A 1 305 ? 46.971 29.394 -99.255 1.00 79.50 305 ILE A N 1
ATOM 2298 C CA . ILE A 1 305 ? 46.530 28.113 -98.683 1.00 79.50 305 ILE A CA 1
ATOM 2299 C C . ILE A 1 305 ? 46.434 28.214 -97.161 1.00 79.50 305 ILE A C 1
ATOM 2301 O O . ILE A 1 305 ? 45.402 27.860 -96.594 1.00 79.50 305 ILE A O 1
ATOM 2305 N N . GLU A 1 306 ? 47.459 28.754 -96.504 1.00 80.00 306 GLU A N 1
ATOM 2306 C CA . GLU A 1 306 ? 47.478 28.929 -95.053 1.00 80.00 306 GLU A CA 1
ATOM 2307 C C . GLU A 1 306 ? 46.353 29.863 -94.585 1.00 80.00 306 GLU A C 1
ATOM 2309 O O . GLU A 1 306 ? 45.680 29.579 -93.593 1.00 80.00 306 GLU A O 1
ATOM 2314 N N . ALA A 1 307 ? 46.079 30.948 -95.317 1.00 75.56 307 ALA A N 1
ATOM 2315 C CA . ALA A 1 307 ? 44.977 31.852 -94.997 1.00 75.56 307 ALA A CA 1
ATOM 2316 C C . ALA A 1 307 ? 43.615 31.142 -95.049 1.00 75.56 307 ALA A C 1
ATOM 2318 O O . ALA A 1 307 ? 42.786 31.339 -94.151 1.00 75.56 307 ALA A O 1
ATOM 2319 N N . VAL A 1 308 ? 43.389 30.293 -96.055 1.00 78.88 308 VAL A N 1
ATOM 2320 C CA . VAL A 1 308 ? 42.157 29.502 -96.179 1.00 78.88 308 VAL A CA 1
ATOM 2321 C C . VAL A 1 308 ? 42.080 28.443 -95.072 1.00 78.88 308 VAL A C 1
ATOM 2323 O O . VAL A 1 308 ? 41.079 28.390 -94.356 1.00 78.88 308 VAL A O 1
ATOM 2326 N N . GLN A 1 309 ? 43.148 27.675 -94.841 1.00 78.50 309 GLN A N 1
ATOM 2327 C CA . GLN A 1 309 ? 43.201 26.627 -93.812 1.00 78.50 309 GLN A CA 1
ATOM 2328 C C . GLN A 1 309 ? 43.049 27.182 -92.393 1.00 78.50 309 GLN A C 1
ATOM 2330 O O . GLN A 1 309 ? 42.267 26.674 -91.592 1.00 78.50 309 GLN A O 1
ATOM 2335 N N . SER A 1 310 ? 43.752 28.267 -92.073 1.00 77.69 310 SER A N 1
ATOM 2336 C CA . SER A 1 310 ? 43.654 28.927 -90.772 1.00 77.69 310 SER A CA 1
ATOM 2337 C C . SER A 1 310 ? 42.236 29.450 -90.526 1.00 77.69 310 SER A C 1
ATOM 2339 O O . SER A 1 310 ? 41.730 29.375 -89.409 1.00 77.69 310 SER A O 1
ATOM 2341 N N . THR A 1 311 ? 41.570 29.962 -91.563 1.00 77.69 311 THR A N 1
ATOM 2342 C CA . THR A 1 311 ? 40.187 30.452 -91.455 1.00 77.69 311 THR A CA 1
ATOM 2343 C C . THR A 1 311 ? 39.194 29.302 -91.292 1.00 77.69 311 THR A C 1
ATOM 2345 O O . THR A 1 311 ? 38.242 29.423 -90.519 1.00 77.69 311 THR A O 1
ATOM 2348 N N . MET A 1 312 ? 39.463 28.164 -91.933 1.00 74.94 312 MET A N 1
ATOM 2349 C CA . MET A 1 312 ? 38.706 26.927 -91.758 1.00 74.94 312 MET A CA 1
ATOM 2350 C C . MET A 1 312 ? 38.808 26.389 -90.323 1.00 74.94 312 MET A C 1
ATOM 2352 O O . MET A 1 312 ? 37.792 26.118 -89.681 1.00 74.94 312 MET A O 1
ATOM 2356 N N . ASN A 1 313 ? 40.026 26.322 -89.780 1.00 77.69 313 ASN A N 1
ATOM 2357 C CA . ASN A 1 313 ? 40.285 25.823 -88.428 1.00 77.69 313 ASN A CA 1
ATOM 2358 C C . ASN A 1 313 ? 39.653 26.702 -87.338 1.00 77.69 313 ASN A C 1
ATOM 2360 O O . ASN A 1 313 ? 39.163 26.177 -86.342 1.00 77.69 313 ASN A O 1
ATOM 2364 N N . LEU A 1 314 ? 39.602 28.024 -87.535 1.00 73.75 314 LEU A N 1
ATOM 2365 C CA . LEU A 1 314 ? 39.002 28.954 -86.569 1.00 73.75 314 LEU A CA 1
ATOM 2366 C C . LEU A 1 314 ? 37.507 28.713 -86.329 1.00 73.75 314 LEU A C 1
ATOM 2368 O O . LEU A 1 314 ? 37.031 28.980 -85.231 1.00 73.75 314 LEU A O 1
ATOM 2372 N N . ASN A 1 315 ? 36.776 28.193 -87.319 1.00 68.81 315 ASN A N 1
ATOM 2373 C CA . ASN A 1 315 ? 35.365 27.833 -87.154 1.00 68.81 315 ASN A CA 1
ATOM 2374 C C . ASN A 1 315 ? 35.166 26.323 -86.929 1.00 68.81 315 ASN A C 1
ATOM 2376 O O . ASN A 1 315 ? 34.105 25.780 -87.235 1.00 68.81 315 ASN A O 1
ATOM 2380 N N . GLY A 1 316 ? 36.208 25.614 -86.474 1.00 64.81 316 GLY A N 1
ATOM 2381 C CA . GLY A 1 316 ? 36.172 24.166 -86.246 1.00 64.81 316 GLY A CA 1
ATOM 2382 C C . GLY A 1 316 ? 35.858 23.351 -87.505 1.00 64.81 316 GLY A C 1
ATOM 2383 O O . GLY A 1 316 ? 35.208 22.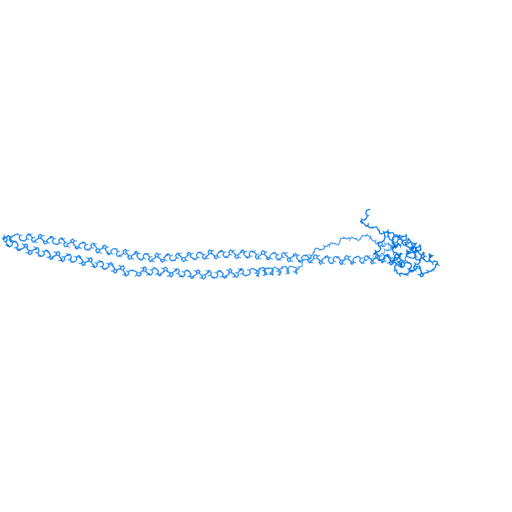315 -87.409 1.00 64.81 316 GLY A O 1
ATOM 2384 N N . GLY A 1 317 ? 36.239 23.849 -88.687 1.00 64.88 317 GLY A N 1
ATOM 2385 C CA . GLY A 1 317 ? 35.947 23.215 -89.977 1.00 64.88 317 GLY A CA 1
ATOM 2386 C C . GLY A 1 317 ? 34.512 23.400 -90.481 1.00 64.88 317 GLY A C 1
ATOM 2387 O O . GLY A 1 317 ? 34.136 22.797 -91.483 1.00 64.88 317 GLY A O 1
ATOM 2388 N N . LYS A 1 318 ? 33.689 24.221 -89.816 1.00 69.94 318 LYS A N 1
ATOM 2389 C CA . LYS A 1 318 ? 32.258 24.357 -90.121 1.00 69.94 318 LYS A CA 1
ATOM 2390 C C . LYS A 1 318 ? 31.985 25.533 -91.058 1.00 69.94 318 LYS A C 1
ATOM 2392 O O . LYS A 1 318 ? 31.628 26.621 -90.616 1.00 69.94 318 LYS A O 1
ATOM 2397 N N . TYR A 1 319 ? 32.135 25.325 -92.363 1.00 75.06 319 TYR A N 1
ATOM 2398 C CA . TYR A 1 319 ? 31.645 26.268 -93.375 1.00 75.06 319 TYR A CA 1
ATOM 2399 C C . TYR A 1 319 ? 30.678 25.560 -94.318 1.00 75.06 319 TYR A C 1
ATOM 2401 O O . TYR A 1 319 ? 30.947 24.463 -94.803 1.00 75.06 319 TYR A O 1
ATOM 2409 N N . THR A 1 320 ? 29.532 26.193 -94.561 1.00 72.19 320 THR A N 1
ATOM 2410 C CA . THR A 1 320 ? 28.421 25.603 -95.321 1.00 72.19 320 THR A CA 1
ATOM 2411 C C . THR A 1 320 ? 28.670 25.568 -96.830 1.00 72.19 320 THR A C 1
ATOM 2413 O O . THR A 1 320 ? 27.969 24.864 -97.541 1.00 72.19 320 THR A O 1
ATOM 2416 N N . SER A 1 321 ? 29.652 26.324 -97.332 1.00 75.88 321 SER A N 1
ATOM 2417 C CA . SER A 1 321 ? 30.080 26.315 -98.737 1.00 75.88 321 SER A CA 1
ATOM 2418 C C . SER A 1 321 ? 31.453 26.970 -98.909 1.00 75.88 321 SER A C 1
ATOM 2420 O O . SER A 1 321 ? 31.894 27.759 -98.062 1.00 75.88 321 SER A O 1
ATOM 2422 N N . ALA A 1 322 ? 32.092 26.720 -100.056 1.00 74.38 322 ALA A N 1
ATOM 2423 C CA . ALA A 1 322 ? 33.316 27.407 -100.467 1.00 74.38 322 ALA A CA 1
ATOM 2424 C C . ALA A 1 322 ? 33.142 28.935 -100.541 1.00 74.38 322 ALA A C 1
ATOM 2426 O O . ALA A 1 322 ? 34.043 29.681 -100.161 1.00 74.38 322 ALA A O 1
ATOM 2427 N N . GLN A 1 323 ? 31.953 29.415 -100.927 1.00 78.25 323 GLN A N 1
ATOM 2428 C CA . GLN A 1 323 ? 31.633 30.843 -100.935 1.00 78.25 323 GLN A CA 1
ATOM 2429 C C . GLN A 1 323 ? 31.662 31.446 -99.524 1.00 78.25 323 GLN A C 1
ATOM 2431 O O . GLN A 1 323 ? 32.237 32.514 -99.326 1.00 78.25 323 GLN A O 1
ATOM 2436 N N . LYS A 1 324 ? 31.089 30.760 -98.528 1.00 79.62 324 LYS A N 1
ATOM 2437 C CA . LYS A 1 324 ? 31.099 31.239 -97.137 1.00 79.62 324 LYS A CA 1
ATOM 2438 C C . LYS A 1 324 ? 32.501 31.241 -96.539 1.00 79.62 324 LYS A C 1
ATOM 2440 O O . LYS A 1 324 ? 32.852 32.173 -95.817 1.00 79.62 324 LYS A O 1
ATOM 2445 N N . LEU A 1 325 ? 33.311 30.238 -96.875 1.00 80.62 325 LEU A N 1
ATOM 2446 C CA . LEU A 1 325 ? 34.724 30.218 -96.502 1.00 80.62 325 LEU A CA 1
ATOM 2447 C C . LEU A 1 325 ? 35.477 31.388 -97.150 1.00 80.62 325 LEU A C 1
ATOM 2449 O O . LEU A 1 325 ? 36.211 32.103 -96.475 1.00 80.62 325 LEU A O 1
ATOM 2453 N N . HIS A 1 326 ? 35.245 31.634 -98.437 1.00 78.94 326 HIS A N 1
ATOM 2454 C CA . HIS A 1 326 ? 35.850 32.739 -99.168 1.00 78.94 326 HIS A CA 1
ATOM 2455 C C . HIS A 1 326 ? 35.494 34.120 -98.578 1.00 78.94 326 HIS A C 1
ATOM 2457 O O . HIS A 1 326 ? 36.393 34.927 -98.334 1.00 78.94 326 HIS A O 1
ATOM 2463 N N . GLU A 1 327 ? 34.214 34.372 -98.277 1.00 80.12 327 GLU A N 1
ATOM 2464 C CA . GLU A 1 327 ? 33.747 35.600 -97.609 1.00 80.12 327 GLU A CA 1
ATOM 2465 C C . GLU A 1 327 ? 34.464 35.820 -96.263 1.00 80.12 327 GLU A C 1
ATOM 2467 O O . GLU A 1 327 ? 34.919 36.928 -95.967 1.00 80.12 327 GLU A O 1
ATOM 2472 N N . ALA A 1 328 ? 34.630 34.759 -95.466 1.00 79.25 328 ALA A N 1
ATOM 2473 C CA . ALA A 1 328 ? 35.321 34.824 -94.179 1.00 79.25 328 ALA A CA 1
ATOM 2474 C C . ALA A 1 328 ? 36.829 35.084 -94.322 1.00 79.25 328 ALA A C 1
ATOM 2476 O O . ALA A 1 328 ? 37.397 35.861 -93.549 1.00 79.25 328 ALA A O 1
ATOM 2477 N N . VAL A 1 329 ? 37.473 34.484 -95.329 1.00 79.25 329 VAL A N 1
ATOM 2478 C CA . VAL A 1 329 ? 38.892 34.722 -95.632 1.00 79.25 329 VAL A CA 1
ATOM 2479 C C . VAL A 1 329 ? 39.104 36.182 -96.035 1.00 79.25 329 VAL A C 1
ATOM 2481 O O . VAL A 1 329 ? 39.975 36.836 -95.464 1.00 79.25 329 VAL A O 1
ATOM 2484 N N . ILE A 1 330 ? 38.279 36.737 -96.933 1.00 77.31 330 ILE A N 1
ATOM 2485 C CA . ILE A 1 330 ? 38.361 38.161 -97.306 1.00 77.31 330 ILE A CA 1
ATOM 2486 C C . ILE A 1 330 ? 38.161 39.050 -96.080 1.00 77.31 330 ILE A C 1
ATOM 2488 O O . ILE A 1 330 ? 38.995 39.915 -95.814 1.00 77.31 330 ILE A O 1
ATOM 2492 N N . ALA A 1 331 ? 37.097 38.826 -95.302 1.00 76.62 331 ALA A N 1
ATOM 2493 C CA . ALA A 1 331 ? 36.800 39.642 -94.127 1.00 76.62 331 ALA A CA 1
ATOM 2494 C C . ALA A 1 331 ? 37.967 39.660 -93.126 1.00 76.62 331 ALA A C 1
ATOM 2496 O O . ALA A 1 331 ? 38.272 40.698 -92.532 1.00 76.62 331 ALA A O 1
ATOM 2497 N N . ARG A 1 332 ? 38.658 38.527 -92.963 1.00 73.25 332 ARG A N 1
ATOM 2498 C CA . ARG A 1 332 ? 39.842 38.417 -92.109 1.00 73.25 332 ARG A CA 1
ATOM 2499 C C . ARG A 1 332 ? 41.041 39.170 -92.680 1.00 73.25 332 ARG A C 1
ATOM 2501 O O . ARG A 1 332 ? 41.714 39.886 -91.941 1.00 73.25 332 ARG A O 1
ATOM 2508 N N . LEU A 1 333 ? 41.304 39.033 -93.975 1.00 70.94 333 LEU A N 1
ATOM 2509 C CA . LEU A 1 333 ? 42.431 39.696 -94.630 1.00 70.94 333 LEU A CA 1
ATOM 2510 C C . LEU A 1 333 ? 42.260 41.220 -94.662 1.00 70.94 333 LEU A C 1
ATOM 2512 O O . LEU A 1 333 ? 43.219 41.943 -94.389 1.00 70.94 333 LEU A O 1
ATOM 2516 N N . SER A 1 334 ? 41.033 41.709 -94.869 1.00 66.69 334 SER A N 1
ATOM 2517 C CA . SER A 1 334 ? 40.703 43.136 -94.780 1.00 66.69 334 SER A CA 1
ATOM 2518 C C . SER A 1 334 ? 40.907 43.705 -93.371 1.00 66.69 334 SER A C 1
ATOM 2520 O O . SER A 1 334 ? 41.360 44.838 -93.243 1.00 66.69 334 SER A O 1
ATOM 2522 N N . ARG A 1 335 ? 40.634 42.930 -92.308 1.00 64.94 335 ARG A N 1
ATOM 2523 C CA . ARG A 1 335 ? 40.887 43.353 -90.913 1.00 64.94 335 ARG A CA 1
ATOM 2524 C C . ARG A 1 335 ? 42.365 43.279 -90.514 1.00 64.94 335 ARG A C 1
ATOM 2526 O O . ARG A 1 335 ? 42.789 44.023 -89.640 1.00 64.94 335 ARG A O 1
ATOM 2533 N N . GLY A 1 336 ? 43.138 42.383 -91.130 1.00 58.91 336 GLY A N 1
ATOM 2534 C CA . GLY A 1 336 ? 44.544 42.131 -90.794 1.00 58.91 336 GLY A CA 1
ATOM 2535 C C . GLY A 1 336 ? 45.576 42.927 -91.601 1.00 58.91 336 GLY A C 1
ATOM 2536 O O . GLY A 1 336 ? 46.769 42.721 -91.397 1.00 58.91 336 GLY A O 1
ATOM 2537 N N . GLY A 1 337 ? 45.155 43.778 -92.546 1.00 56.62 337 GLY A N 1
ATOM 2538 C CA . GLY A 1 337 ? 46.046 44.623 -93.359 1.00 56.62 337 GLY A CA 1
ATOM 2539 C C . GLY A 1 337 ? 46.992 43.872 -94.312 1.00 56.62 337 GLY A C 1
ATOM 2540 O O . GLY A 1 337 ? 47.842 44.494 -94.948 1.00 56.62 337 GLY A O 1
ATOM 2541 N N . LYS A 1 338 ? 46.868 42.544 -94.438 1.00 58.47 338 LYS A N 1
ATOM 2542 C CA . LYS A 1 338 ? 47.728 41.706 -95.286 1.00 58.47 338 LYS A CA 1
ATOM 2543 C C . LYS A 1 338 ? 47.061 41.479 -96.645 1.00 58.47 338 LYS A C 1
ATOM 2545 O O . LYS A 1 338 ? 46.012 40.846 -96.722 1.00 58.47 338 LYS A O 1
ATOM 2550 N N . LYS A 1 339 ? 47.685 41.959 -97.728 1.00 57.75 339 LYS A N 1
ATOM 2551 C CA . LYS A 1 339 ? 47.288 41.623 -99.107 1.00 57.75 339 LYS A CA 1
ATOM 2552 C C . LYS A 1 339 ? 47.763 40.206 -99.433 1.00 57.75 339 LYS A C 1
ATOM 2554 O O . LYS A 1 339 ? 48.949 40.004 -99.674 1.00 57.75 339 LYS A O 1
ATOM 2559 N N . VAL A 1 340 ? 46.854 39.234 -99.435 1.00 60.09 340 VAL A N 1
ATOM 2560 C CA . VAL A 1 340 ? 47.157 37.835 -99.780 1.00 60.09 340 VAL A CA 1
ATOM 2561 C C . VAL A 1 340 ? 46.417 37.479 -101.070 1.00 60.09 340 VAL A C 1
ATOM 2563 O O . VAL A 1 340 ? 45.429 36.761 -101.061 1.00 60.09 340 VAL A O 1
ATOM 2566 N N . GLY A 1 341 ? 46.880 38.037 -102.191 1.00 62.72 341 GLY A N 1
ATOM 2567 C CA . GLY A 1 341 ? 46.296 37.809 -103.521 1.00 62.72 341 GLY A CA 1
ATOM 2568 C C . GLY A 1 341 ? 44.960 38.505 -103.785 1.00 62.72 341 GLY A C 1
ATOM 2569 O O . GLY A 1 341 ? 44.391 39.161 -102.913 1.00 62.72 341 GLY A O 1
ATOM 2570 N N . ASP A 1 342 ? 44.494 38.387 -105.027 1.00 68.88 342 ASP A N 1
ATOM 2571 C CA . ASP A 1 342 ? 43.196 38.903 -105.462 1.00 68.88 342 ASP A CA 1
ATOM 2572 C C . ASP A 1 342 ? 42.047 38.020 -104.934 1.00 68.88 342 ASP A C 1
ATOM 2574 O O . ASP A 1 342 ? 42.188 36.803 -104.784 1.00 68.88 342 ASP A O 1
ATOM 2578 N N . ALA A 1 343 ? 40.888 38.624 -104.667 1.00 69.44 343 ALA A N 1
ATOM 2579 C CA . ALA A 1 343 ? 39.691 37.938 -104.184 1.00 69.44 343 ALA A CA 1
ATOM 2580 C C . ALA A 1 343 ? 39.312 36.757 -105.096 1.00 69.44 343 ALA A C 1
ATOM 2582 O O . ALA A 1 343 ? 39.015 35.661 -104.621 1.00 69.44 343 ALA A O 1
ATOM 2583 N N . ALA A 1 344 ? 39.418 36.932 -106.414 1.00 74.56 344 ALA A N 1
ATOM 2584 C CA . ALA A 1 344 ? 39.138 35.862 -107.366 1.00 74.56 344 ALA A CA 1
ATOM 2585 C C . ALA A 1 344 ? 40.070 34.643 -107.193 1.00 74.56 344 ALA A C 1
ATOM 2587 O O . ALA A 1 344 ? 39.619 33.503 -107.312 1.00 74.56 344 ALA A O 1
ATOM 2588 N N . GLN A 1 345 ? 41.346 34.862 -106.855 1.00 79.56 345 GLN A N 1
ATOM 2589 C CA . GLN A 1 345 ? 42.344 33.800 -106.675 1.00 79.56 345 GLN A CA 1
ATOM 2590 C C . GLN A 1 345 ? 42.091 32.992 -105.396 1.00 79.56 345 GLN A C 1
ATOM 2592 O O . GLN A 1 345 ? 42.156 31.762 -105.408 1.00 79.56 345 GLN A O 1
ATOM 2597 N N . LEU A 1 346 ? 41.722 33.667 -104.303 1.00 78.81 346 LEU A N 1
ATOM 2598 C CA . LEU A 1 346 ? 41.379 33.012 -103.036 1.00 78.81 346 LEU A CA 1
ATOM 2599 C C . LEU A 1 346 ? 40.121 32.148 -103.150 1.00 78.81 346 LEU A C 1
ATOM 2601 O O . LEU A 1 346 ? 40.046 31.082 -102.536 1.00 78.81 346 LEU A O 1
ATOM 2605 N N . ARG A 1 347 ? 39.142 32.583 -103.951 1.00 79.81 347 ARG A N 1
ATOM 2606 C CA . ARG A 1 347 ? 37.935 31.796 -104.220 1.00 79.81 347 ARG A CA 1
ATOM 2607 C C . ARG A 1 347 ? 38.268 30.491 -104.935 1.00 79.81 347 ARG A C 1
ATOM 2609 O O . ARG A 1 347 ? 37.806 29.441 -104.508 1.00 79.81 347 ARG A O 1
ATOM 2616 N N . GLN A 1 348 ? 39.122 30.544 -105.957 1.00 79.75 348 GLN A N 1
ATOM 2617 C CA . GLN A 1 348 ? 39.528 29.350 -106.702 1.00 79.75 348 GLN A CA 1
ATOM 2618 C C . GLN A 1 348 ? 40.262 28.326 -105.822 1.00 79.75 348 GLN A C 1
ATOM 2620 O O . GLN A 1 348 ? 40.083 27.125 -106.009 1.00 79.75 348 GLN A O 1
ATOM 2625 N N . ILE A 1 349 ? 41.046 28.779 -104.836 1.00 79.94 349 ILE A N 1
ATOM 2626 C CA . ILE A 1 349 ? 41.689 27.883 -103.863 1.00 79.94 349 ILE A CA 1
ATOM 2627 C C . ILE A 1 349 ? 40.652 27.250 -102.929 1.00 79.94 349 ILE A C 1
ATOM 2629 O O . ILE A 1 349 ? 40.701 26.041 -102.710 1.00 79.94 349 ILE A O 1
ATOM 2633 N N . ALA A 1 350 ? 39.699 28.029 -102.407 1.00 78.12 350 ALA A N 1
ATOM 2634 C CA . ALA A 1 350 ? 38.627 27.493 -101.568 1.00 78.12 350 ALA A CA 1
ATOM 2635 C C . ALA A 1 350 ? 37.787 26.455 -102.332 1.00 78.12 350 ALA A C 1
ATOM 2637 O O . ALA A 1 350 ? 37.589 25.348 -101.836 1.00 78.12 350 ALA A O 1
ATOM 2638 N N . ASP A 1 351 ? 37.378 26.764 -103.564 1.00 79.38 351 ASP A N 1
ATOM 2639 C CA . ASP A 1 351 ? 36.634 25.840 -104.426 1.00 79.38 351 ASP A CA 1
ATOM 2640 C C . ASP A 1 351 ? 37.432 24.549 -104.677 1.00 79.38 351 ASP A C 1
ATOM 2642 O O . ASP A 1 351 ? 36.888 23.453 -104.544 1.00 79.38 351 ASP A O 1
ATOM 2646 N N . ALA A 1 352 ? 38.739 24.652 -104.947 1.00 78.88 352 ALA A N 1
ATOM 2647 C CA . ALA A 1 352 ? 39.602 23.487 -105.132 1.00 78.88 352 ALA A CA 1
ATOM 2648 C C . ALA A 1 352 ? 39.706 22.621 -103.864 1.00 78.88 352 ALA A C 1
ATOM 2650 O O . ALA A 1 352 ? 39.754 21.395 -103.970 1.00 78.88 352 ALA A O 1
ATOM 2651 N N . MET A 1 353 ? 39.703 23.216 -102.668 1.00 77.19 353 MET A N 1
ATOM 2652 C CA . MET A 1 353 ? 39.718 22.463 -101.407 1.00 77.19 353 MET A CA 1
ATOM 2653 C C . MET A 1 353 ? 38.417 21.682 -101.172 1.00 77.19 353 MET A C 1
ATOM 2655 O O . MET A 1 353 ? 38.471 20.544 -100.702 1.00 77.19 353 MET A O 1
ATOM 2659 N N . PHE A 1 354 ? 37.261 22.242 -101.542 1.00 73.56 354 PHE A N 1
ATOM 2660 C CA . PHE A 1 354 ? 35.979 21.528 -101.475 1.00 73.56 354 PHE A CA 1
ATOM 2661 C C . PHE A 1 354 ? 35.855 20.458 -102.572 1.00 73.56 354 PHE A C 1
ATOM 2663 O O . PHE A 1 354 ? 35.456 19.329 -102.290 1.00 73.56 354 PHE A O 1
ATOM 2670 N N . GLN A 1 355 ? 36.260 20.760 -103.810 1.00 77.31 355 GLN A N 1
ATOM 2671 C CA . GLN A 1 355 ? 36.224 19.807 -104.930 1.00 77.31 355 GLN A CA 1
ATOM 2672 C C . GLN A 1 355 ? 37.112 18.584 -104.688 1.00 77.31 355 GLN A C 1
ATOM 2674 O O . GLN A 1 355 ? 36.697 17.455 -104.947 1.00 77.31 355 GLN A O 1
ATOM 2679 N N . ASN A 1 356 ? 38.312 18.792 -104.137 1.00 70.25 356 ASN A N 1
ATOM 2680 C CA . ASN A 1 356 ? 39.235 17.707 -103.799 1.00 70.25 356 ASN A CA 1
ATOM 2681 C C . ASN A 1 356 ? 38.909 17.035 -102.453 1.00 70.25 356 ASN A C 1
ATOM 2683 O O . ASN A 1 356 ? 39.698 16.226 -101.973 1.00 70.25 356 ASN A O 1
ATOM 2687 N N . LYS A 1 357 ? 37.754 17.349 -101.842 1.00 70.62 357 LYS A N 1
ATOM 2688 C CA . LYS A 1 357 ? 37.287 16.789 -100.562 1.00 70.62 357 LYS A CA 1
ATOM 2689 C C . LYS A 1 357 ? 38.291 16.938 -99.411 1.00 70.62 357 LYS A C 1
ATOM 2691 O O . LYS A 1 357 ? 38.250 16.157 -98.465 1.00 70.62 357 LYS A O 1
ATOM 2696 N N . ILE A 1 358 ? 39.163 17.952 -99.465 1.00 70.25 358 ILE A N 1
ATOM 2697 C CA . ILE A 1 358 ? 39.960 18.371 -98.297 1.00 70.25 358 ILE A CA 1
ATOM 2698 C C . ILE A 1 358 ? 39.000 18.867 -97.215 1.00 70.25 358 ILE A C 1
ATOM 2700 O O . ILE A 1 358 ? 39.201 18.613 -96.030 1.00 70.25 358 ILE A O 1
ATOM 2704 N N . TYR A 1 359 ? 37.923 19.524 -97.649 1.00 73.19 359 TYR A N 1
ATOM 2705 C CA . TYR A 1 359 ? 36.825 19.955 -96.806 1.00 73.19 359 TYR A CA 1
ATOM 2706 C C . TYR A 1 359 ? 35.481 19.496 -97.367 1.00 73.19 359 TYR A C 1
ATOM 2708 O O . TYR A 1 359 ? 35.277 19.456 -98.579 1.00 73.19 359 TYR A O 1
ATOM 2716 N N . SER A 1 360 ? 34.555 19.166 -96.471 1.00 66.44 360 SER A N 1
ATOM 2717 C CA . SER A 1 360 ? 33.159 18.869 -96.791 1.00 66.44 360 SER A CA 1
ATOM 2718 C C . SER A 1 360 ? 32.270 20.046 -96.406 1.00 66.44 360 SER A C 1
ATOM 2720 O O . SER A 1 360 ? 32.505 20.684 -95.380 1.00 66.44 360 SER A O 1
ATOM 2722 N N . GLU A 1 361 ? 31.225 20.313 -97.190 1.00 64.88 361 GLU A N 1
ATOM 2723 C CA . GLU A 1 361 ? 30.200 21.295 -96.820 1.00 64.88 361 GLU A CA 1
ATOM 2724 C C . GLU A 1 361 ? 29.557 20.903 -95.494 1.00 64.88 361 GLU A C 1
ATOM 2726 O O . GLU A 1 361 ? 29.017 19.805 -95.342 1.00 64.88 361 GLU A O 1
ATOM 2731 N N . TYR A 1 362 ? 29.630 21.805 -94.517 1.00 63.91 362 TYR A N 1
ATOM 2732 C CA . TYR A 1 362 ? 28.942 21.604 -93.257 1.00 63.91 362 TYR A CA 1
ATOM 2733 C C . TYR A 1 362 ? 27.443 21.802 -93.476 1.00 63.91 362 TYR A C 1
ATOM 2735 O O . TYR A 1 362 ? 26.992 22.917 -93.734 1.00 63.91 362 TYR A O 1
ATOM 2743 N N . ARG A 1 363 ? 26.668 20.724 -93.362 1.00 58.03 363 ARG A N 1
ATOM 2744 C CA . ARG A 1 363 ? 25.217 20.803 -93.189 1.00 58.03 363 ARG A CA 1
ATOM 2745 C C . ARG A 1 363 ? 24.934 20.744 -91.700 1.00 58.03 363 ARG A C 1
ATOM 2747 O O . ARG A 1 363 ? 25.340 19.787 -91.043 1.00 58.03 363 ARG A O 1
ATOM 2754 N N . ASP A 1 364 ? 24.288 21.778 -91.176 1.00 56.44 364 ASP A N 1
ATOM 2755 C CA . ASP A 1 364 ? 23.798 21.744 -89.805 1.00 56.44 364 ASP A CA 1
ATOM 2756 C C . ASP A 1 364 ? 22.776 20.599 -89.703 1.00 56.44 364 ASP A C 1
ATOM 2758 O O . ASP A 1 364 ? 21.778 20.631 -90.428 1.00 56.44 364 ASP A O 1
ATOM 2762 N N . PRO A 1 365 ? 23.004 19.571 -88.866 1.00 53.81 365 PRO A N 1
ATOM 2763 C CA . PRO A 1 365 ? 22.074 18.454 -88.726 1.00 53.81 365 PRO A CA 1
ATOM 2764 C C . PRO A 1 365 ? 20.697 18.869 -88.173 1.00 53.81 365 PRO A C 1
ATOM 2766 O O . PRO A 1 365 ? 19.805 18.028 -88.100 1.00 53.81 365 PRO A O 1
ATOM 2769 N N . LEU A 1 366 ? 20.517 20.140 -87.788 1.00 48.91 366 LEU A N 1
ATOM 2770 C CA . LEU A 1 366 ? 19.259 20.714 -87.304 1.00 48.91 366 LEU A CA 1
ATOM 2771 C C . LEU A 1 366 ? 18.564 21.651 -88.312 1.00 48.91 366 LEU A C 1
ATOM 2773 O O . LEU A 1 366 ? 17.481 22.157 -88.015 1.00 48.91 366 LEU A O 1
ATOM 2777 N N . ALA A 1 367 ? 19.143 21.877 -89.494 1.00 54.81 367 ALA A N 1
ATOM 2778 C CA . ALA A 1 367 ? 18.491 22.608 -90.579 1.00 54.81 367 ALA A CA 1
ATOM 2779 C C . ALA A 1 367 ? 17.775 21.606 -91.502 1.00 54.81 367 ALA A C 1
ATOM 2781 O O . ALA A 1 367 ? 18.429 20.931 -92.296 1.00 54.81 367 ALA A O 1
ATOM 2782 N N . TYR A 1 368 ? 16.454 21.473 -91.340 1.00 42.16 368 TYR A N 1
ATOM 2783 C CA . TYR A 1 368 ? 15.596 20.619 -92.176 1.00 42.16 368 TYR A CA 1
ATOM 2784 C C . TYR A 1 368 ? 15.625 21.008 -93.656 1.00 42.16 368 TYR A C 1
ATOM 2786 O O . TYR A 1 368 ? 15.541 22.226 -93.945 1.00 42.16 368 TYR A O 1
#

Foldseek 3Di:
DDDDDDDDDDDDDPDDDPDDDPDPPDDDDDDDVVVVVVLVVLLVVLLVVLCVVCVVVVVVLVVVLVVLVVVLVVVLVVLLVVLLVVLVVLLVCLVVLVVVLVVVLVVLLVVLVVVLVVLVVVLVVVLVVVCVVCVVVVNCVCSVVVVVVSVVVNVVVNVVSVVVSVVVSVVSVVVSVVSNVVSNVVSVVSNVVSVVVSVVSVVVSVVVVVVSVVVVVVSSVVSSVSSVVSSVVVVVVVVVVVVVVVVVVVVVVVVVVVVVVVVVVVVVVVVVVVDDDDDDDLVNVLLVVLCVLVVNPSVLSVVLLCLLVVLCVVVVNAAQALVRSLVSSVVVCVVVVDDSDDSVSSSVSSNSCCVSPVGDRHDDPPPD

Radius of gyration: 68.47 Å; chains: 1; bounding box: 112×101×187 Å

pLDDT: mean 75.86, std 16.89, range [30.03, 96.94]